Protein AF-A0A9X5UB56-F1 (afdb_monomer)

pLDDT: mean 71.63, std 19.3, range [23.48, 97.44]

Foldseek 3Di:
DDKDDPPACRVVLVVQLVVLDPDPDSLNSLLVSLVVLVVQADADDPDDDDDDDDDDDDDDDDDAPDDPDPDPFGDAQFQWDWDWDADLVQDTDIDIDGLGPGNQAPQDAPVVVSDRHRVCLVPQADDPPPPQHDDPPDHGRFHGMKDFACDPPPPPPGTFKIKWWGATVFGSVLVSQLSNQLVVQQVVVCVVPDPDDDDFAALVSSSVSQNVSLQAWGWGADPVGHIHTQPHSLNNGTFMWMWGAGPPRDIHTDTRSNPPDDDDDD

Solvent-accessible surface area (backbone atoms only — not comparable to full-atom values): 15649 Å² total; per-residue (Å²): 114,51,52,36,62,78,61,28,50,22,56,53,48,54,45,57,23,47,76,46,33,89,78,87,42,56,67,62,9,38,40,52,50,51,53,55,50,59,74,60,40,42,80,62,71,98,77,86,87,88,60,85,88,86,91,87,86,87,84,89,89,69,97,56,84,64,85,90,60,90,54,92,47,48,83,68,76,53,19,49,46,66,52,69,52,69,56,93,90,66,53,78,46,75,48,72,49,64,28,35,76,45,46,59,23,58,73,46,66,44,76,96,70,77,38,67,39,56,31,43,76,82,67,34,36,48,58,80,88,42,99,54,25,72,52,92,93,62,78,50,55,40,50,66,45,44,41,36,33,48,65,95,71,76,85,75,81,55,69,34,36,34,35,36,36,30,50,57,86,39,24,58,59,46,49,51,48,46,55,35,46,34,53,58,38,51,54,54,52,46,67,70,75,43,101,67,82,90,71,59,49,46,55,66,57,49,44,51,29,47,54,55,40,58,58,39,63,52,56,48,64,47,99,86,67,53,33,33,34,47,91,40,43,65,59,70,52,70,52,35,32,39,38,33,52,18,44,91,78,37,77,44,60,43,39,21,61,42,74,78,53,78,50,82,80,132

Nearest PDB structures (foldseek):
  2e0x-assembly2_D  TM=7.504E-01  e=1.139E-06  Escherichia coli K-12
  7d9e-assembly1_B  TM=7.396E-01  e=1.631E-06  Pseudomonas nitroreducens

Secondary structure (DSSP, 8-state):
-EE--TTBSHHHHHHHHHHT-SSS-HHHHHHHHHHHHHHTPEEPPS-S-------------S-----------------EEEEEEE-TT--EEEEEEE--SSTTTT--EEGGGTEEPP-HHHHH--STTSTT---TTPPPPB---EEEEE-TTSSS--EEEEEE---GGGHHHHHHHHHHHHHHHHHHHHHHH-SS---PPPHHHHHHHHHHHHTS--EEE-TT--EEE-SSTT-S----EEEEE-GGG-EEEEE-GGGT------

Sequence (266 aa):
MWATPAPTYGPALLGALREADRGGDLAAAARSAVRRLRGTATPAAPGGATAQPAAGRAPARATATGSAGSVEGTSVIEGTSVVGATDDEGAIVVIVHSNSFPQFGSGLIVDEYDLVLSNRAGRGFGRPGAPDGPAPGRRPPTTLHAWALGAGGDGDGRPTLFGATPGGEQQVAWNAQVITGLLDRIDADDAHESGAGRGLPTAAVLGHALDRVLTTRRWSTTATGTVWADETATAVRPAHVVVGRAGGDA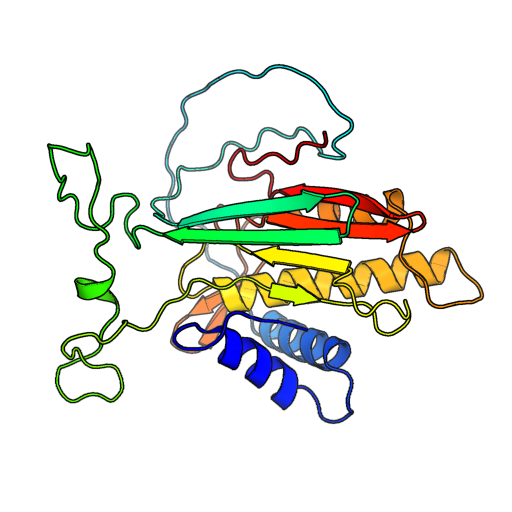LVGAADPGIGATAVGV

Mean predicted aligned error: 11.49 Å

Structure (mmCIF, N/CA/C/O backbone):
data_AF-A0A9X5UB56-F1
#
_entry.id   AF-A0A9X5UB56-F1
#
loop_
_atom_site.group_PDB
_atom_site.id
_atom_site.type_symbol
_atom_site.label_atom_id
_atom_site.label_alt_id
_atom_site.label_comp_id
_atom_site.label_asym_id
_atom_site.label_entity_id
_atom_site.label_seq_id
_atom_site.pdbx_PDB_ins_code
_atom_site.Cartn_x
_atom_site.Cartn_y
_atom_site.Cartn_z
_atom_site.occupancy
_atom_site.B_iso_or_equiv
_atom_site.auth_seq_id
_atom_site.auth_comp_id
_atom_site.auth_asym_id
_atom_site.auth_atom_id
_atom_site.pdbx_PDB_model_num
ATOM 1 N N . MET A 1 1 ? 4.501 -8.524 11.158 1.00 76.69 1 MET A N 1
ATOM 2 C CA . MET A 1 1 ? 4.408 -7.745 9.905 1.00 76.69 1 MET A CA 1
ATOM 3 C C . MET A 1 1 ? 4.762 -8.640 8.734 1.00 76.69 1 MET A C 1
ATOM 5 O O . MET A 1 1 ? 5.763 -9.344 8.810 1.00 76.69 1 MET A O 1
ATOM 9 N N . TRP A 1 2 ? 3.956 -8.598 7.678 1.00 83.88 2 TRP A N 1
ATOM 10 C CA . TRP A 1 2 ? 4.213 -9.210 6.380 1.00 83.88 2 TRP A CA 1
ATOM 11 C C . TRP A 1 2 ? 4.373 -8.113 5.321 1.00 83.88 2 TRP A C 1
ATOM 13 O O . TRP A 1 2 ? 3.712 -7.075 5.381 1.00 83.88 2 TRP A O 1
ATOM 23 N N . ALA A 1 3 ? 5.263 -8.347 4.363 1.00 81.62 3 ALA A N 1
ATOM 24 C CA . ALA A 1 3 ? 5.535 -7.476 3.228 1.00 81.62 3 ALA A CA 1
ATOM 25 C C . ALA A 1 3 ? 5.826 -8.347 2.002 1.00 81.62 3 ALA A C 1
ATOM 27 O O . ALA A 1 3 ? 6.357 -9.451 2.145 1.00 81.62 3 ALA A O 1
ATOM 28 N N . THR A 1 4 ? 5.514 -7.851 0.803 1.00 81.31 4 THR A N 1
ATOM 29 C CA . THR A 1 4 ? 5.763 -8.588 -0.446 1.00 81.31 4 THR A CA 1
ATOM 30 C C . THR A 1 4 ? 7.232 -9.062 -0.545 1.00 81.31 4 THR A C 1
ATOM 32 O O . THR A 1 4 ? 8.141 -8.272 -0.296 1.00 81.31 4 THR A O 1
ATOM 35 N N . PRO A 1 5 ? 7.518 -10.332 -0.889 1.00 73.69 5 PRO A N 1
ATOM 36 C CA . PRO A 1 5 ? 8.893 -10.833 -0.983 1.00 73.69 5 PRO A CA 1
ATOM 37 C C . PRO A 1 5 ? 9.645 -10.279 -2.208 1.00 73.69 5 PRO A C 1
ATOM 39 O O . PRO A 1 5 ? 9.078 -9.589 -3.058 1.00 73.69 5 PRO A O 1
ATOM 42 N N . ALA A 1 6 ? 10.943 -10.581 -2.318 1.00 65.50 6 ALA A N 1
ATOM 43 C CA . ALA A 1 6 ? 11.744 -10.261 -3.504 1.00 65.50 6 ALA A CA 1
ATOM 44 C C . ALA A 1 6 ? 11.089 -10.819 -4.796 1.00 65.50 6 ALA A C 1
ATOM 46 O O . ALA A 1 6 ? 10.455 -11.876 -4.742 1.00 65.50 6 ALA A O 1
ATOM 47 N N . PRO A 1 7 ? 11.226 -10.157 -5.965 1.00 67.81 7 PRO A N 1
ATOM 48 C CA . PRO A 1 7 ? 12.093 -9.016 -6.283 1.00 67.81 7 PRO A CA 1
ATOM 49 C C . PRO A 1 7 ? 11.418 -7.646 -6.060 1.00 67.81 7 PRO A C 1
ATOM 51 O O . PRO A 1 7 ? 11.665 -6.699 -6.807 1.00 67.81 7 PRO A O 1
ATOM 54 N N . THR A 1 8 ? 10.527 -7.541 -5.070 1.00 72.56 8 THR A N 1
ATOM 55 C CA . THR A 1 8 ? 9.969 -6.253 -4.635 1.00 72.56 8 THR A CA 1
ATOM 56 C C . THR A 1 8 ? 10.859 -5.557 -3.600 1.00 72.56 8 THR A C 1
ATOM 58 O O . THR A 1 8 ? 11.812 -6.153 -3.095 1.00 72.56 8 THR A O 1
ATOM 61 N N . TYR A 1 9 ? 10.522 -4.320 -3.228 1.00 69.69 9 TYR A N 1
ATOM 62 C CA . TYR A 1 9 ? 11.177 -3.610 -2.121 1.00 69.69 9 TYR A CA 1
ATOM 63 C C . TYR A 1 9 ? 10.639 -3.984 -0.727 1.00 69.69 9 TYR A C 1
ATOM 65 O O . TYR A 1 9 ? 11.049 -3.380 0.264 1.00 69.69 9 TYR A O 1
ATOM 73 N N . GLY A 1 10 ? 9.765 -4.988 -0.588 1.00 66.75 10 GLY A N 1
ATOM 74 C CA . GLY A 1 10 ? 9.289 -5.412 0.734 1.00 66.75 10 GLY A CA 1
ATOM 75 C C . GLY A 1 10 ? 10.401 -5.855 1.705 1.00 66.75 10 GLY A C 1
ATOM 76 O O . GLY A 1 10 ? 10.345 -5.461 2.871 1.00 66.75 10 GLY A O 1
ATOM 77 N N . PRO A 1 11 ? 11.473 -6.558 1.275 1.00 68.62 11 PRO A N 1
ATOM 78 C CA . PRO A 1 11 ? 12.637 -6.813 2.125 1.00 68.62 11 PRO A CA 1
ATOM 79 C C . PRO A 1 11 ? 13.370 -5.541 2.565 1.00 68.62 11 PRO A C 1
ATOM 81 O O . PRO A 1 11 ? 13.909 -5.517 3.666 1.00 68.62 11 PRO A O 1
ATOM 84 N N . ALA A 1 12 ? 13.368 -4.481 1.747 1.00 63.94 12 ALA A N 1
ATOM 85 C CA . ALA A 1 12 ? 13.960 -3.196 2.114 1.00 63.94 12 ALA A CA 1
ATOM 86 C C . ALA A 1 12 ? 13.126 -2.485 3.188 1.00 63.94 12 ALA A C 1
ATOM 88 O O . ALA A 1 12 ? 13.702 -1.924 4.114 1.00 63.94 12 ALA A O 1
ATOM 89 N N . LEU A 1 13 ? 11.788 -2.578 3.134 1.00 67.25 13 LEU A N 1
ATOM 90 C CA . LEU A 1 13 ? 10.932 -2.111 4.227 1.00 67.25 13 LEU A CA 1
ATOM 91 C C . LEU A 1 13 ? 11.241 -2.878 5.517 1.00 67.25 13 LEU A C 1
ATOM 93 O O . LEU A 1 13 ? 11.538 -2.270 6.538 1.00 67.25 13 LEU A O 1
ATOM 97 N N . LEU A 1 14 ? 11.241 -4.212 5.469 1.00 66.06 14 LEU A N 1
ATOM 98 C CA . LEU A 1 14 ? 11.556 -5.037 6.639 1.00 66.06 14 LEU A CA 1
ATOM 99 C C . LEU A 1 14 ? 12.977 -4.779 7.169 1.00 66.06 14 LEU A C 1
ATOM 101 O O . LEU A 1 14 ? 13.179 -4.777 8.378 1.00 66.06 14 LEU A O 1
ATOM 105 N N . GLY A 1 15 ? 13.948 -4.542 6.285 1.00 60.44 15 GLY A N 1
ATOM 106 C CA . GLY A 1 15 ? 15.327 -4.188 6.625 1.00 60.44 15 GLY A CA 1
ATOM 107 C C . GLY A 1 15 ? 15.437 -2.819 7.292 1.00 60.44 15 GLY A C 1
ATOM 108 O O . GLY A 1 15 ? 15.983 -2.730 8.385 1.00 60.44 15 GLY A O 1
ATOM 109 N N . ALA A 1 1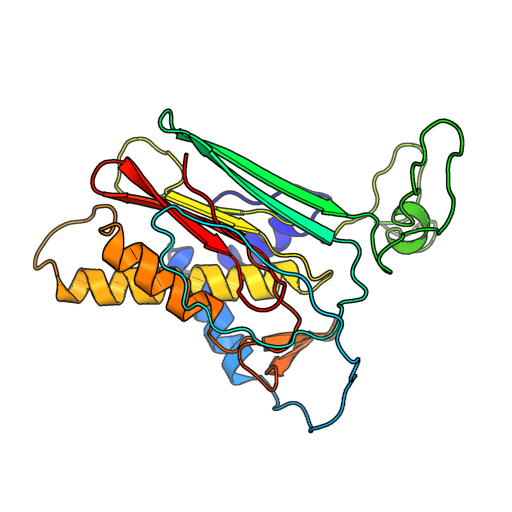6 ? 14.840 -1.777 6.707 1.00 60.91 16 ALA A N 1
ATOM 110 C CA . ALA A 1 16 ? 14.811 -0.430 7.283 1.00 60.91 16 ALA A CA 1
ATOM 111 C C . ALA A 1 16 ? 14.134 -0.407 8.663 1.00 60.91 16 ALA A C 1
ATOM 113 O O . ALA A 1 16 ? 14.577 0.290 9.576 1.00 60.91 16 ALA A O 1
ATOM 114 N N . LEU A 1 17 ? 13.078 -1.207 8.828 1.00 60.78 17 LEU A N 1
ATOM 115 C CA . LEU A 1 17 ? 12.396 -1.380 10.104 1.00 60.78 17 LEU A CA 1
ATOM 116 C C . LEU A 1 17 ? 13.249 -2.146 11.126 1.00 60.78 17 LEU A C 1
ATOM 118 O O . LEU A 1 17 ? 13.234 -1.791 12.298 1.00 60.78 17 LEU A O 1
ATOM 122 N N . ARG A 1 18 ? 14.023 -3.154 10.702 1.00 60.25 18 ARG A N 1
ATOM 123 C CA . ARG A 1 18 ? 14.944 -3.914 11.570 1.00 60.25 18 ARG A CA 1
ATOM 124 C C . ARG A 1 18 ? 16.203 -3.138 11.953 1.00 60.25 18 ARG A C 1
ATOM 126 O O . ARG A 1 18 ? 16.640 -3.230 13.086 1.00 60.25 18 ARG A O 1
ATOM 133 N N . GLU A 1 19 ? 16.800 -2.361 11.055 1.00 52.41 19 GLU A N 1
ATOM 134 C CA . GLU A 1 19 ? 17.982 -1.544 11.379 1.00 52.41 19 GLU A CA 1
ATOM 135 C C . GLU A 1 19 ? 17.650 -0.401 12.345 1.00 52.41 19 GLU A C 1
ATOM 137 O O . GLU A 1 19 ? 18.489 0.026 13.143 1.00 52.41 19 GLU A O 1
ATOM 142 N N . ALA A 1 20 ? 16.410 0.088 12.300 1.00 48.78 20 ALA A N 1
ATOM 143 C CA . ALA A 1 20 ? 15.893 1.016 13.292 1.00 48.78 20 ALA A CA 1
ATOM 144 C C . ALA A 1 20 ? 15.550 0.333 14.634 1.00 48.78 20 ALA A C 1
ATOM 146 O O . ALA A 1 20 ? 15.341 1.037 15.625 1.00 48.78 20 ALA A O 1
ATOM 147 N N . ASP A 1 21 ? 15.517 -1.002 14.673 1.00 48.34 21 ASP A N 1
ATOM 148 C CA . ASP A 1 21 ? 15.204 -1.816 15.841 1.00 48.34 21 ASP A CA 1
ATOM 149 C C . ASP A 1 21 ? 16.480 -2.225 16.589 1.00 48.34 21 ASP A C 1
ATOM 151 O O . ASP A 1 21 ? 17.147 -3.206 16.269 1.00 48.34 21 ASP A O 1
ATOM 155 N N . ARG A 1 22 ? 16.826 -1.461 17.628 1.00 49.12 22 ARG A N 1
ATOM 156 C CA . ARG A 1 22 ? 17.845 -1.867 18.611 1.00 49.12 22 ARG A CA 1
ATOM 157 C C . ARG A 1 22 ? 17.233 -2.508 19.870 1.00 49.12 22 ARG A C 1
ATOM 159 O O . ARG A 1 22 ? 17.954 -2.651 20.853 1.00 49.12 22 ARG A O 1
ATOM 166 N N . GLY A 1 23 ? 15.937 -2.862 19.876 1.00 51.94 23 GLY A N 1
ATOM 167 C CA . GLY A 1 23 ? 15.208 -3.217 21.107 1.00 51.94 23 GLY A CA 1
ATOM 168 C C . GLY A 1 23 ? 14.085 -4.263 21.008 1.00 51.94 23 GLY A C 1
ATOM 169 O O . GLY A 1 23 ? 13.466 -4.544 22.029 1.00 51.94 23 GLY A O 1
ATOM 170 N N . GLY A 1 24 ? 13.823 -4.854 19.841 1.00 56.47 24 GLY A N 1
ATOM 171 C CA . GLY A 1 24 ? 12.782 -5.862 19.610 1.00 56.47 24 GLY A CA 1
ATOM 172 C C . GLY A 1 24 ? 11.380 -5.312 19.305 1.00 56.47 24 GLY A C 1
ATOM 173 O O . GLY A 1 24 ? 10.435 -6.099 19.242 1.00 56.47 24 GLY A O 1
ATOM 174 N N . ASP A 1 25 ? 11.218 -3.998 19.110 1.00 67.50 25 ASP A N 1
ATOM 175 C CA . ASP A 1 25 ? 9.928 -3.366 18.797 1.00 67.50 25 ASP A CA 1
ATOM 176 C C . ASP A 1 25 ? 9.960 -2.722 17.404 1.00 67.50 25 ASP A C 1
ATOM 178 O O . ASP A 1 25 ? 10.363 -1.570 17.205 1.00 67.50 25 ASP A O 1
ATOM 182 N N . LEU A 1 26 ? 9.473 -3.488 16.424 1.00 60.78 26 LEU A N 1
ATOM 183 C CA . LEU A 1 26 ? 9.374 -3.086 15.022 1.00 60.78 26 LEU A CA 1
ATOM 184 C C . LEU A 1 26 ? 8.536 -1.808 14.828 1.00 60.78 26 LEU A C 1
ATOM 186 O O . LEU A 1 26 ? 8.823 -1.023 13.923 1.00 60.78 26 LEU A O 1
ATOM 190 N N . ALA A 1 27 ? 7.514 -1.580 15.660 1.00 62.44 27 ALA A N 1
ATOM 191 C CA . ALA A 1 27 ? 6.669 -0.393 15.578 1.00 62.44 27 ALA A CA 1
ATOM 192 C C . ALA A 1 27 ? 7.410 0.849 16.092 1.00 62.44 27 ALA A C 1
ATOM 194 O O . ALA A 1 27 ? 7.372 1.898 15.444 1.00 62.44 27 ALA A O 1
ATOM 195 N N . ALA A 1 28 ? 8.130 0.740 17.211 1.00 62.94 28 ALA A N 1
ATOM 196 C CA . ALA A 1 28 ? 8.967 1.826 17.728 1.00 62.94 28 ALA A CA 1
ATOM 197 C C . ALA A 1 28 ? 10.108 2.184 16.759 1.00 62.94 28 ALA A C 1
ATOM 199 O O . ALA A 1 28 ? 10.388 3.364 16.511 1.00 62.94 28 ALA A O 1
ATOM 200 N N . ALA A 1 29 ? 10.722 1.170 16.151 1.00 61.72 29 ALA A N 1
ATOM 201 C CA . ALA A 1 29 ? 11.744 1.319 15.126 1.00 61.72 29 ALA A CA 1
ATOM 202 C C . ALA A 1 29 ? 11.221 2.064 13.885 1.00 61.72 29 ALA A C 1
ATOM 204 O O . ALA A 1 29 ? 11.821 3.057 13.454 1.00 61.72 29 ALA A O 1
ATOM 205 N N . ALA A 1 30 ? 10.050 1.655 13.375 1.00 63.03 30 ALA A N 1
ATOM 206 C CA . ALA A 1 30 ? 9.350 2.325 12.280 1.00 63.03 30 ALA A CA 1
ATOM 207 C C . ALA A 1 30 ? 9.150 3.819 12.566 1.00 63.03 30 ALA A C 1
ATOM 209 O O . ALA A 1 30 ? 9.535 4.676 11.765 1.00 63.03 30 ALA A O 1
ATOM 210 N N . ARG A 1 31 ? 8.595 4.134 13.746 1.00 68.25 31 ARG A N 1
ATOM 211 C CA . ARG A 1 31 ? 8.328 5.512 14.188 1.00 68.25 31 ARG A CA 1
ATOM 212 C C . ARG A 1 31 ? 9.612 6.332 14.227 1.00 68.25 31 ARG A C 1
ATOM 214 O O . ARG A 1 31 ? 9.638 7.464 13.748 1.00 68.25 31 ARG A O 1
ATOM 221 N N . SER A 1 32 ? 10.691 5.764 14.763 1.00 62.94 32 SER A N 1
ATOM 222 C CA . SER A 1 32 ? 11.988 6.435 14.873 1.00 62.94 32 SER A CA 1
ATOM 223 C C . SER A 1 32 ? 12.587 6.762 13.499 1.00 62.94 32 SER A C 1
ATOM 225 O O . SER A 1 32 ? 13.036 7.888 13.276 1.00 62.94 32 SER A O 1
ATOM 227 N N . ALA A 1 33 ? 12.544 5.821 12.550 1.00 64.75 33 ALA A N 1
ATOM 228 C CA . ALA A 1 33 ? 13.023 6.041 11.185 1.00 64.75 33 ALA A CA 1
ATOM 229 C C . ALA A 1 33 ? 12.221 7.130 10.452 1.00 64.75 33 ALA A C 1
ATOM 231 O O . ALA A 1 33 ? 12.811 8.059 9.898 1.00 64.75 33 ALA A O 1
ATOM 232 N N . VAL A 1 34 ? 10.886 7.067 10.518 1.00 66.81 34 VAL A N 1
ATOM 233 C CA . VAL A 1 34 ? 10.001 8.065 9.895 1.00 66.81 34 VAL A CA 1
ATOM 234 C C . VAL A 1 34 ? 10.214 9.456 10.496 1.00 66.81 34 VAL A C 1
ATOM 236 O O . VAL A 1 34 ? 10.318 10.432 9.751 1.00 66.81 34 VAL A O 1
ATOM 239 N N . ARG A 1 35 ? 10.336 9.570 11.827 1.00 71.06 35 ARG A N 1
ATOM 240 C CA . ARG A 1 35 ? 10.593 10.854 12.507 1.00 71.06 35 ARG A CA 1
ATOM 241 C C . ARG A 1 35 ? 11.939 11.460 12.102 1.00 71.06 35 ARG A C 1
ATOM 243 O O . ARG A 1 35 ? 11.991 12.660 11.839 1.00 71.06 35 ARG A O 1
ATOM 250 N N . ARG A 1 36 ? 13.003 10.649 12.003 1.00 69.00 36 ARG A N 1
ATOM 251 C CA . ARG A 1 36 ? 14.325 11.113 11.540 1.00 69.00 36 ARG A CA 1
ATOM 252 C C . ARG A 1 36 ? 14.268 11.664 10.117 1.00 69.00 36 ARG A C 1
ATOM 254 O O . ARG A 1 36 ? 14.716 12.783 9.894 1.00 69.00 36 ARG A O 1
ATOM 261 N N . LEU A 1 37 ? 13.682 10.914 9.182 1.00 64.06 37 LEU A N 1
ATOM 262 C CA . LEU A 1 37 ? 13.582 11.331 7.778 1.00 64.06 37 LEU A CA 1
ATOM 263 C C . LEU A 1 37 ? 12.731 12.595 7.621 1.00 64.06 37 LEU A C 1
ATOM 265 O O . LEU A 1 37 ? 13.140 13.534 6.940 1.00 64.06 37 LEU A O 1
ATOM 269 N N . ARG A 1 38 ? 11.605 12.684 8.339 1.00 67.19 38 ARG A N 1
ATOM 270 C CA . ARG A 1 38 ? 10.775 13.894 8.366 1.00 67.19 38 ARG A CA 1
ATOM 271 C C . ARG A 1 38 ? 11.550 15.127 8.841 1.00 67.19 38 ARG A C 1
ATOM 273 O O . ARG A 1 38 ? 11.359 16.200 8.284 1.00 67.19 38 ARG A O 1
ATOM 280 N N . GLY A 1 39 ? 12.422 14.983 9.842 1.00 65.81 39 GLY A N 1
ATOM 281 C CA . GLY A 1 39 ? 13.254 16.080 10.351 1.00 65.81 39 GLY A CA 1
ATOM 282 C C . GLY A 1 39 ? 14.255 16.636 9.331 1.00 65.81 39 GLY A C 1
ATOM 283 O O . GLY A 1 39 ? 14.710 17.764 9.481 1.00 65.81 39 GLY A O 1
ATOM 284 N N . THR A 1 40 ? 14.568 15.869 8.283 1.00 69.56 40 THR A N 1
ATOM 285 C CA . THR A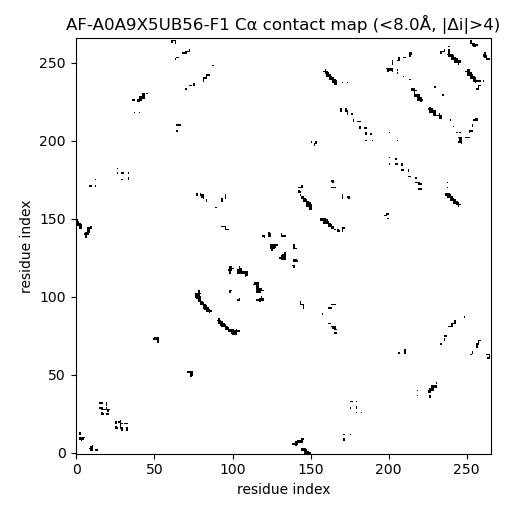 1 40 ? 15.461 16.274 7.182 1.00 69.56 40 THR A CA 1
ATOM 286 C C . THR A 1 40 ? 14.721 16.791 5.947 1.00 69.56 40 THR A C 1
ATOM 288 O O . THR A 1 40 ? 15.358 17.152 4.957 1.00 69.56 40 THR A O 1
ATOM 291 N N . ALA A 1 41 ? 13.384 16.811 5.977 1.00 64.38 41 ALA A N 1
ATOM 292 C CA . ALA A 1 41 ? 12.578 17.193 4.830 1.00 64.38 41 ALA A CA 1
ATOM 293 C C . ALA A 1 41 ? 12.745 18.680 4.500 1.00 64.38 41 ALA A C 1
ATOM 295 O O . ALA A 1 41 ? 12.508 19.547 5.341 1.00 64.38 41 ALA A O 1
ATOM 296 N N . THR A 1 42 ? 13.101 18.971 3.251 1.00 70.00 42 THR A N 1
ATOM 297 C CA . THR A 1 42 ? 13.099 20.344 2.735 1.00 70.00 42 THR A CA 1
ATOM 298 C C . THR A 1 42 ? 11.696 20.675 2.203 1.00 70.00 42 THR A C 1
ATOM 300 O O . THR A 1 42 ? 11.083 19.820 1.556 1.00 70.00 42 THR A O 1
ATOM 303 N N . PRO A 1 43 ? 11.138 21.870 2.461 1.00 60.28 43 PRO A N 1
ATOM 304 C CA . PRO A 1 43 ? 9.893 22.294 1.823 1.00 60.28 43 PRO A CA 1
ATOM 305 C C . PRO A 1 43 ? 10.053 22.318 0.297 1.00 60.28 43 PRO A C 1
ATOM 307 O O . PRO A 1 43 ? 11.051 22.841 -0.200 1.00 60.28 43 PRO A O 1
ATOM 310 N N . ALA A 1 44 ? 9.092 21.764 -0.447 1.00 54.78 44 ALA A N 1
ATOM 311 C CA . ALA A 1 44 ? 9.037 21.972 -1.892 1.00 54.78 44 ALA A CA 1
ATOM 312 C C . ALA A 1 44 ? 8.764 23.461 -2.203 1.00 54.78 44 ALA A C 1
ATOM 314 O O . ALA A 1 44 ? 8.052 24.140 -1.458 1.00 54.78 44 ALA A O 1
ATOM 315 N N . ALA A 1 45 ? 9.407 23.981 -3.254 1.00 38.97 45 ALA A N 1
ATOM 316 C CA . ALA A 1 45 ? 9.159 25.326 -3.763 1.00 38.97 45 ALA A CA 1
ATOM 317 C C . ALA A 1 45 ? 7.918 25.302 -4.672 1.00 38.97 45 ALA A C 1
ATOM 319 O O . ALA A 1 45 ? 7.838 24.397 -5.505 1.00 38.97 45 ALA A O 1
ATOM 320 N N . PRO A 1 46 ? 7.021 26.307 -4.588 1.00 33.81 46 PRO A N 1
ATOM 321 C CA . PRO A 1 46 ? 5.730 26.294 -5.270 1.00 33.81 46 PRO A CA 1
ATOM 322 C C . PRO A 1 46 ? 5.920 26.248 -6.788 1.00 33.81 46 PRO A C 1
ATOM 324 O O . PRO A 1 46 ? 6.192 27.266 -7.424 1.00 33.81 46 PRO A O 1
ATOM 327 N N . GLY A 1 47 ? 5.797 25.060 -7.378 1.00 36.28 47 GLY A N 1
ATOM 328 C CA . GLY A 1 47 ? 5.894 24.884 -8.824 1.00 36.28 47 GLY A CA 1
ATOM 329 C C . GLY A 1 47 ? 6.245 23.467 -9.261 1.00 36.28 47 GLY A C 1
ATOM 330 O O . GLY A 1 47 ? 7.417 23.120 -9.381 1.00 36.28 47 GLY A O 1
ATOM 331 N N . GLY A 1 48 ? 5.232 22.665 -9.602 1.00 28.05 48 GLY A N 1
ATOM 332 C CA . GLY A 1 48 ? 5.455 21.383 -10.272 1.00 28.05 48 GLY A CA 1
ATOM 333 C C . GLY A 1 48 ? 4.190 20.595 -10.618 1.00 28.05 48 GLY A C 1
ATOM 334 O O . GLY A 1 48 ? 3.823 19.691 -9.879 1.00 28.05 48 GLY A O 1
ATOM 335 N N . ALA A 1 49 ? 3.631 20.886 -11.801 1.00 28.81 49 ALA A N 1
ATOM 336 C CA . ALA A 1 49 ? 2.619 20.141 -12.573 1.00 28.81 49 ALA A CA 1
ATOM 337 C C . ALA A 1 49 ? 1.126 20.316 -12.198 1.00 28.81 49 ALA A C 1
ATOM 339 O O . ALA A 1 49 ? 0.580 19.659 -11.316 1.00 28.81 49 ALA A O 1
ATOM 340 N N . THR A 1 50 ? 0.452 21.166 -12.979 1.00 27.36 50 THR A N 1
ATOM 341 C CA . THR A 1 50 ? -1.004 21.354 -13.070 1.00 27.36 50 THR A CA 1
ATOM 342 C C . THR A 1 50 ? -1.599 20.506 -14.209 1.00 27.36 50 THR A C 1
ATOM 344 O O . THR A 1 50 ? -1.012 20.427 -15.286 1.00 27.36 50 THR A O 1
ATOM 347 N N . ALA A 1 51 ? -2.781 19.911 -14.013 1.00 25.78 51 ALA A N 1
ATOM 348 C CA . ALA A 1 51 ? -3.684 19.474 -15.091 1.00 25.78 51 ALA A CA 1
ATOM 349 C C . ALA A 1 51 ? -5.153 19.500 -14.608 1.00 25.78 51 ALA A C 1
ATOM 351 O O . ALA A 1 51 ? -5.441 19.230 -13.446 1.00 25.78 51 ALA A O 1
ATOM 352 N N . GLN A 1 52 ? -6.049 19.896 -15.512 1.00 25.69 52 GLN A N 1
ATOM 353 C CA . GLN A 1 52 ? -7.407 20.432 -15.300 1.00 25.69 52 GLN A CA 1
ATOM 354 C C . GLN A 1 52 ? -8.506 19.333 -15.451 1.00 25.69 52 GLN A C 1
ATOM 356 O O . GLN A 1 52 ? -8.216 18.312 -16.075 1.00 25.69 52 GLN A O 1
ATOM 361 N N . PRO A 1 53 ? -9.743 19.487 -14.912 1.00 26.11 53 PRO A N 1
ATOM 362 C CA . PRO A 1 53 ? -10.643 18.367 -14.587 1.00 26.11 53 PRO A CA 1
ATOM 363 C C . PRO A 1 53 ? -11.737 18.065 -15.634 1.00 26.11 53 PRO A C 1
ATOM 365 O O . PRO A 1 53 ? -12.079 18.907 -16.464 1.00 26.11 53 PRO A O 1
ATOM 368 N N . ALA A 1 54 ? -12.355 16.877 -15.530 1.00 24.50 54 ALA A N 1
ATOM 369 C CA . ALA A 1 54 ? -13.650 16.540 -16.140 1.00 24.50 54 ALA A CA 1
ATOM 370 C C . ALA A 1 54 ? -14.502 15.672 -15.184 1.00 24.50 54 ALA A C 1
ATOM 372 O O . ALA A 1 54 ? -13.995 14.751 -14.548 1.00 24.50 54 ALA A O 1
ATOM 373 N N . ALA A 1 55 ? -15.792 16.005 -15.064 1.00 27.34 55 ALA A N 1
ATOM 374 C CA . ALA A 1 55 ? -16.709 15.567 -14.005 1.00 27.34 55 ALA A CA 1
ATOM 375 C C . ALA A 1 55 ? -17.502 14.278 -14.317 1.00 27.34 55 ALA A C 1
ATOM 377 O O . ALA A 1 55 ? -17.886 14.039 -15.460 1.00 27.34 55 ALA A O 1
ATOM 378 N N . GLY A 1 56 ? -17.856 13.510 -13.276 1.00 23.48 56 GLY A N 1
ATOM 379 C CA . GLY A 1 56 ? -18.782 12.369 -13.346 1.00 23.48 56 GLY A CA 1
ATOM 380 C C . GLY A 1 56 ? -19.385 12.013 -11.975 1.00 23.48 56 GLY A C 1
ATOM 381 O O . GLY A 1 56 ? -18.725 12.156 -10.954 1.00 23.48 56 GLY A O 1
ATOM 382 N N . ARG A 1 57 ? -20.666 11.620 -11.951 1.00 25.69 57 ARG A N 1
ATOM 383 C CA . ARG A 1 57 ? -21.609 11.644 -10.806 1.00 25.69 57 ARG A CA 1
ATOM 384 C C . ARG A 1 57 ? -21.853 10.254 -10.174 1.00 25.69 57 ARG A C 1
ATOM 386 O O . ARG A 1 57 ? -21.831 9.251 -10.875 1.00 25.69 57 ARG A O 1
ATOM 393 N N . ALA A 1 58 ? -22.157 10.236 -8.868 1.00 29.19 58 ALA A N 1
ATOM 394 C CA . ALA A 1 58 ? -22.376 9.070 -7.987 1.00 29.19 58 ALA A CA 1
ATOM 395 C C . ALA A 1 58 ? -23.774 8.400 -8.060 1.00 29.19 58 ALA A C 1
ATOM 397 O O . ALA A 1 58 ? -24.736 9.039 -8.505 1.00 29.19 58 ALA A O 1
ATOM 398 N N . PRO A 1 59 ? -23.916 7.179 -7.485 1.00 27.11 59 PRO A N 1
ATOM 399 C CA . PRO A 1 59 ? -24.951 6.960 -6.455 1.00 27.11 59 PRO A CA 1
ATOM 400 C C . PRO A 1 59 ? -24.564 6.081 -5.220 1.00 27.11 59 PRO A C 1
ATOM 402 O O . PRO A 1 59 ? -23.751 5.172 -5.312 1.00 27.11 59 PRO A O 1
ATOM 405 N N . ALA A 1 60 ? -25.209 6.425 -4.084 1.00 25.78 60 ALA A N 1
ATOM 406 C CA . ALA A 1 60 ? -25.581 5.764 -2.795 1.00 25.78 60 ALA A CA 1
ATOM 407 C C . ALA A 1 60 ? -25.334 4.245 -2.531 1.00 25.78 60 ALA A C 1
ATOM 409 O O . ALA A 1 60 ? -25.410 3.463 -3.464 1.00 25.78 60 ALA A O 1
ATOM 410 N N . ARG A 1 61 ? -25.236 3.691 -1.294 1.00 24.33 61 ARG A N 1
ATOM 411 C CA . ARG A 1 61 ? -25.089 4.147 0.122 1.00 24.33 61 ARG A CA 1
ATOM 412 C C . ARG A 1 61 ? -24.746 2.901 0.990 1.00 24.33 61 ARG A C 1
ATOM 414 O O . ARG A 1 61 ? -25.535 1.967 1.015 1.00 24.33 61 ARG A O 1
ATOM 421 N N . ALA A 1 62 ? -23.638 2.932 1.734 1.00 26.62 62 ALA A N 1
ATOM 422 C CA . ALA A 1 62 ? -23.323 2.117 2.924 1.00 26.62 62 ALA A CA 1
ATOM 423 C C . ALA A 1 62 ? -22.525 3.021 3.888 1.00 26.62 62 ALA A C 1
ATOM 425 O O . ALA A 1 62 ? -22.004 4.048 3.443 1.00 26.62 62 ALA A O 1
ATOM 426 N N . THR A 1 63 ? -22.468 2.732 5.191 1.00 37.47 63 THR A N 1
ATOM 427 C CA . THR A 1 63 ? -21.796 3.595 6.186 1.00 37.47 63 THR A CA 1
ATOM 428 C C . THR A 1 63 ? -20.275 3.541 6.050 1.00 37.47 63 THR A C 1
ATOM 430 O O . THR A 1 63 ? -19.583 2.871 6.805 1.00 37.47 63 THR A O 1
ATOM 433 N N . ALA A 1 64 ? -19.771 4.281 5.066 1.00 35.22 64 ALA A N 1
ATOM 434 C CA . ALA A 1 64 ? -18.389 4.701 4.943 1.00 35.22 64 ALA A CA 1
ATOM 435 C C . ALA A 1 64 ? -18.175 5.941 5.822 1.00 35.22 64 ALA A C 1
ATOM 437 O O . ALA A 1 64 ? -18.823 6.972 5.628 1.00 35.22 64 ALA A O 1
ATOM 438 N N . THR A 1 65 ? -17.257 5.876 6.781 1.00 38.88 65 THR A N 1
ATOM 439 C CA . THR A 1 65 ? -16.665 7.084 7.366 1.00 38.88 65 THR A CA 1
ATOM 440 C C . THR A 1 65 ? -15.672 7.651 6.361 1.00 38.88 65 THR A C 1
ATOM 442 O O . THR A 1 65 ? -14.512 7.259 6.326 1.00 38.88 65 THR A O 1
ATOM 445 N N . GLY A 1 66 ? -16.158 8.545 5.504 1.00 34.53 66 GLY A N 1
ATOM 446 C CA . GLY A 1 66 ? -15.340 9.357 4.616 1.00 34.53 66 GLY A CA 1
ATOM 447 C C . GLY A 1 66 ? -15.876 10.779 4.618 1.00 34.53 66 GLY A C 1
ATOM 448 O O . GLY A 1 66 ? -17.070 11.002 4.406 1.00 34.53 66 GLY A O 1
ATOM 449 N N . SER A 1 67 ? -15.008 11.754 4.872 1.00 33.78 67 SER A N 1
ATOM 450 C CA . SER A 1 67 ? -15.320 13.141 4.557 1.00 33.78 67 SER A CA 1
ATOM 451 C C . SER A 1 67 ? -15.517 13.245 3.039 1.00 33.78 67 SER A C 1
ATOM 453 O O . SER A 1 67 ? -14.588 13.076 2.255 1.00 33.78 67 SER A O 1
ATOM 455 N N . ALA A 1 68 ? -16.758 13.476 2.606 1.00 33.09 68 ALA A N 1
ATOM 456 C CA . ALA A 1 68 ? -17.101 13.768 1.216 1.00 33.09 68 ALA A CA 1
ATOM 457 C C . ALA A 1 68 ? -16.602 15.177 0.844 1.00 33.09 68 ALA A C 1
ATOM 459 O O . ALA A 1 68 ? -17.381 16.108 0.664 1.00 33.09 68 ALA A O 1
ATOM 460 N N . GLY A 1 69 ? -15.284 15.349 0.795 1.00 31.55 69 GLY A N 1
ATOM 461 C CA . GLY A 1 69 ? -14.632 16.511 0.215 1.00 31.55 69 GLY A CA 1
ATOM 462 C C . GLY A 1 69 ? -14.191 16.158 -1.194 1.00 31.55 69 GLY A C 1
ATOM 463 O O . GLY A 1 69 ? -13.230 15.416 -1.370 1.00 31.55 69 GLY A O 1
ATOM 464 N N . SER A 1 70 ? -14.881 16.680 -2.206 1.00 32.06 70 SER A N 1
ATOM 465 C CA . SER A 1 70 ? -14.379 16.657 -3.578 1.00 32.06 70 SER A CA 1
ATOM 466 C C . SER A 1 70 ? -13.136 17.544 -3.652 1.00 32.06 70 SER A C 1
ATOM 468 O O . SER A 1 70 ? -13.247 18.768 -3.732 1.00 32.06 70 SER A O 1
ATOM 470 N N . VAL A 1 71 ? -11.955 16.940 -3.592 1.00 36.62 71 VAL A N 1
ATOM 471 C CA . VAL A 1 71 ? -10.717 17.611 -3.984 1.00 36.62 71 VAL A CA 1
ATOM 472 C C . VAL A 1 71 ? -10.534 17.327 -5.470 1.00 36.62 71 VAL A C 1
ATOM 474 O O . VAL A 1 71 ? -10.436 16.168 -5.863 1.00 36.62 71 VAL A O 1
ATOM 477 N N . GLU A 1 72 ? -10.541 18.370 -6.302 1.00 33.34 72 GLU A N 1
ATOM 478 C CA . GLU A 1 72 ? -10.137 18.272 -7.709 1.00 33.34 72 GLU A CA 1
ATOM 479 C C . GLU A 1 72 ? -8.689 17.762 -7.768 1.00 33.34 72 GLU A C 1
ATOM 481 O O . GLU A 1 72 ? -7.737 18.507 -7.543 1.00 33.34 72 GLU A O 1
ATOM 486 N N . GLY A 1 73 ? -8.527 16.459 -7.998 1.00 37.44 73 GLY A N 1
ATOM 487 C CA . GLY A 1 73 ? -7.232 15.818 -8.184 1.00 37.44 73 GLY A CA 1
ATOM 488 C C . GLY A 1 73 ? -6.794 15.898 -9.644 1.00 37.44 73 GLY A C 1
ATOM 489 O O . GLY A 1 73 ? -7.518 15.476 -10.545 1.00 37.44 73 GLY A O 1
ATOM 490 N N . THR A 1 74 ? -5.593 16.422 -9.881 1.00 37.75 74 THR A N 1
ATOM 491 C CA . THR A 1 74 ? -4.878 16.336 -11.160 1.00 37.75 74 THR A CA 1
ATOM 492 C C . THR A 1 74 ? -4.734 14.865 -11.574 1.00 37.75 74 THR A C 1
ATOM 494 O O . THR A 1 74 ? -4.304 14.047 -10.762 1.00 37.75 74 THR A O 1
ATOM 497 N N . SER A 1 75 ? -5.050 14.506 -12.825 1.00 39.94 75 SER A N 1
ATOM 498 C CA . SER A 1 75 ? -4.881 13.130 -13.318 1.00 39.94 75 SER A CA 1
ATOM 499 C C . SER A 1 75 ? -3.420 12.685 -13.189 1.00 39.94 75 SER A C 1
ATOM 501 O O . SER A 1 75 ? -2.533 13.244 -13.842 1.00 39.94 75 SER A O 1
ATOM 503 N N . VAL A 1 76 ? -3.161 11.678 -12.358 1.00 50.66 76 VAL A N 1
ATOM 504 C CA . VAL A 1 76 ? -1.825 11.100 -12.211 1.00 50.66 76 VAL A CA 1
ATOM 505 C C . VAL A 1 76 ? -1.516 10.276 -13.456 1.00 50.66 76 VAL A C 1
ATOM 507 O O . VAL A 1 76 ? -2.235 9.334 -13.778 1.00 50.66 76 VAL A O 1
ATOM 510 N N . ILE A 1 77 ? -0.412 10.580 -14.140 1.00 53.09 77 ILE A N 1
ATOM 511 C CA . ILE A 1 77 ? 0.156 9.677 -15.148 1.00 53.09 77 ILE A CA 1
ATOM 512 C C . ILE A 1 77 ? 0.869 8.537 -14.398 1.00 53.09 77 ILE A C 1
ATOM 514 O O . ILE A 1 77 ? 2.091 8.458 -14.388 1.00 53.09 77 ILE A O 1
ATOM 518 N N . GLU A 1 78 ? 0.136 7.656 -13.721 1.00 64.88 78 GLU A N 1
ATOM 519 C CA . GLU A 1 78 ? 0.686 6.424 -13.147 1.00 64.88 78 GLU A CA 1
ATOM 520 C C . GLU A 1 78 ? -0.120 5.213 -13.601 1.00 64.88 78 GLU A C 1
ATOM 522 O O . GLU A 1 78 ? -1.333 5.275 -13.754 1.00 64.88 78 GLU A O 1
ATOM 527 N N . GLY A 1 79 ? 0.560 4.096 -13.858 1.00 72.06 79 GLY A N 1
ATOM 528 C CA . GLY A 1 79 ? -0.090 2.865 -14.313 1.00 72.06 79 GLY A CA 1
ATOM 529 C C . GLY A 1 79 ? -0.343 1.867 -13.200 1.00 72.06 79 GLY A C 1
ATOM 530 O O . GLY A 1 79 ? -0.436 0.685 -13.506 1.00 72.06 79 GLY A O 1
ATOM 531 N N . THR A 1 80 ? -0.361 2.298 -11.932 1.00 84.81 80 THR A N 1
ATOM 532 C CA . THR A 1 80 ? -0.507 1.410 -10.769 1.00 84.81 80 THR A CA 1
ATOM 533 C C . THR A 1 80 ? -1.855 1.620 -10.094 1.00 84.81 80 THR A C 1
ATOM 535 O O . THR A 1 80 ? -2.258 2.749 -9.860 1.00 84.81 80 THR A O 1
ATOM 538 N N . SER A 1 81 ? -2.525 0.526 -9.748 1.00 86.38 81 SER A N 1
ATOM 539 C CA . SER A 1 81 ? -3.804 0.504 -9.037 1.00 86.38 81 SER A CA 1
ATOM 540 C C . SER A 1 81 ? -3.716 -0.438 -7.842 1.00 86.38 81 SER A C 1
ATOM 542 O O . SER A 1 81 ? -2.922 -1.387 -7.846 1.00 86.38 81 SER A O 1
ATOM 544 N N . VAL A 1 82 ? -4.515 -0.158 -6.815 1.00 89.81 82 VAL A N 1
ATOM 545 C CA . VAL A 1 82 ? -4.594 -0.970 -5.601 1.00 89.81 82 VAL A CA 1
ATOM 546 C C . VAL A 1 82 ? -6.046 -1.309 -5.304 1.00 89.81 82 VAL A C 1
ATOM 548 O O . VAL A 1 82 ? -6.913 -0.443 -5.386 1.00 89.81 82 VAL A O 1
ATOM 551 N N . VAL A 1 83 ? -6.286 -2.560 -4.921 1.00 91.44 83 VAL A N 1
ATOM 552 C CA . VAL A 1 83 ? -7.557 -3.029 -4.364 1.00 91.44 83 VAL A CA 1
ATOM 553 C C . VAL A 1 83 ? -7.267 -3.801 -3.082 1.00 91.44 83 VAL A C 1
ATOM 555 O O . VAL A 1 83 ? -6.370 -4.644 -3.056 1.00 91.44 83 VAL A O 1
ATOM 558 N N . GLY A 1 84 ? -8.021 -3.502 -2.027 1.00 91.50 84 GLY A N 1
ATOM 559 C CA . GLY A 1 84 ? -8.011 -4.230 -0.761 1.00 91.50 84 GLY A CA 1
ATOM 560 C C . GLY A 1 84 ? -9.399 -4.793 -0.476 1.00 91.50 84 GLY A C 1
ATOM 561 O O . GLY A 1 84 ? -10.386 -4.088 -0.673 1.00 91.50 84 GLY A O 1
ATOM 562 N N . ALA A 1 85 ? -9.475 -6.043 -0.030 1.00 91.38 85 ALA A N 1
ATOM 563 C CA . ALA A 1 85 ? -10.721 -6.704 0.340 1.00 91.38 85 ALA A CA 1
ATOM 564 C C . ALA A 1 85 ? -10.497 -7.676 1.504 1.00 91.38 85 ALA A C 1
ATOM 566 O O . ALA A 1 85 ? -9.395 -8.199 1.688 1.00 91.38 85 ALA A O 1
ATOM 567 N N . THR A 1 86 ? -11.554 -7.908 2.275 1.00 90.56 86 THR A N 1
ATOM 568 C CA . THR A 1 86 ? -11.609 -8.909 3.343 1.00 90.56 86 THR A CA 1
ATOM 569 C C . THR A 1 86 ? -13.039 -9.372 3.537 1.00 90.56 86 THR A C 1
ATOM 571 O O . THR A 1 86 ? -13.968 -8.641 3.193 1.00 90.56 86 THR A O 1
ATOM 574 N N . ASP A 1 87 ? -13.191 -10.570 4.082 1.00 88.00 87 ASP A N 1
ATOM 575 C CA . ASP A 1 87 ? -14.468 -11.129 4.519 1.00 88.00 87 ASP A CA 1
ATOM 576 C C . ASP A 1 87 ? -14.529 -11.246 6.051 1.00 88.00 87 ASP A C 1
ATOM 578 O O . ASP A 1 87 ? -13.593 -10.862 6.763 1.00 88.00 87 ASP A O 1
ATOM 582 N N . ASP A 1 88 ? -15.663 -11.736 6.544 1.00 84.31 88 ASP A N 1
ATOM 583 C CA . ASP A 1 88 ? -15.942 -12.024 7.952 1.00 84.31 88 ASP A CA 1
ATOM 584 C C . ASP A 1 88 ? -15.212 -13.279 8.464 1.00 84.31 88 ASP A C 1
ATOM 586 O O . ASP A 1 88 ? -14.942 -13.403 9.660 1.00 84.31 88 ASP A O 1
ATOM 590 N N . GLU A 1 89 ? -14.810 -14.185 7.570 1.00 83.50 89 GLU A N 1
ATOM 591 C CA . GLU A 1 89 ? -13.976 -15.345 7.897 1.00 83.50 89 GLU A CA 1
ATOM 592 C C . GLU A 1 89 ? -12.509 -14.966 8.172 1.00 83.50 89 GLU A C 1
ATOM 594 O O . GLU A 1 89 ? -11.775 -15.736 8.808 1.00 83.50 89 GLU A O 1
ATOM 599 N N . GLY A 1 90 ? -12.090 -13.759 7.777 1.00 78.88 90 GLY A N 1
ATOM 600 C CA . GLY A 1 90 ? -10.759 -13.194 7.989 1.00 78.88 90 GLY A CA 1
ATOM 601 C C . GLY A 1 90 ? -9.787 -13.421 6.830 1.00 78.88 90 GLY A C 1
ATOM 602 O O . GLY A 1 90 ? -8.571 -13.302 7.023 1.00 78.88 90 GLY A O 1
ATOM 603 N N . ALA A 1 91 ? -10.281 -13.766 5.639 1.00 87.88 91 ALA A N 1
ATOM 604 C CA . ALA A 1 91 ? -9.479 -13.780 4.427 1.00 87.88 91 ALA A CA 1
ATOM 605 C C . ALA A 1 91 ? -9.124 -12.348 4.024 1.00 87.88 91 ALA A C 1
ATOM 607 O O . ALA A 1 91 ? -9.959 -11.454 4.051 1.00 87.88 91 ALA A O 1
ATOM 608 N N . ILE A 1 92 ? -7.876 -12.131 3.613 1.00 89.44 92 ILE A N 1
ATOM 609 C CA . ILE A 1 92 ? -7.364 -10.805 3.263 1.00 89.44 92 ILE A CA 1
ATOM 610 C C . ILE A 1 92 ? -6.767 -10.850 1.865 1.00 89.44 92 ILE A C 1
ATOM 612 O O . ILE A 1 92 ? -5.905 -11.681 1.567 1.00 89.44 92 ILE A O 1
A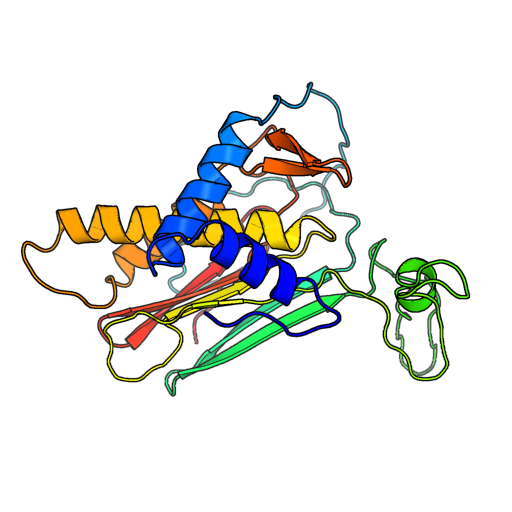TOM 616 N N . VAL A 1 93 ? -7.176 -9.902 1.026 1.00 91.19 93 VAL A N 1
ATOM 617 C CA . VAL A 1 93 ? -6.657 -9.723 -0.328 1.00 91.19 93 VAL A CA 1
ATOM 618 C C . VAL A 1 93 ? -6.171 -8.290 -0.497 1.00 91.19 93 VAL A C 1
ATOM 620 O O . VAL A 1 93 ? -6.928 -7.339 -0.326 1.00 91.19 93 VAL A O 1
ATOM 623 N N . VAL A 1 94 ? -4.904 -8.136 -0.886 1.00 92.75 94 VAL A N 1
ATOM 624 C CA . VAL A 1 94 ? -4.342 -6.861 -1.350 1.00 92.75 94 VAL A CA 1
ATOM 625 C C . VAL A 1 94 ? -3.717 -7.083 -2.715 1.00 92.75 94 VAL A C 1
ATOM 627 O O . VAL A 1 94 ? -2.707 -7.777 -2.844 1.00 92.75 94 VAL A O 1
ATOM 630 N N . ILE A 1 95 ? -4.314 -6.485 -3.740 1.00 92.12 95 ILE A N 1
ATOM 631 C CA . ILE A 1 95 ? -3.819 -6.533 -5.112 1.00 92.12 95 ILE A CA 1
ATOM 632 C C . ILE A 1 95 ? -3.190 -5.187 -5.433 1.00 92.12 95 ILE A C 1
ATOM 634 O O . ILE A 1 95 ? -3.851 -4.156 -5.371 1.00 92.12 95 ILE A O 1
ATOM 638 N N . VAL A 1 96 ? -1.915 -5.214 -5.818 1.00 90.56 96 VAL A N 1
ATOM 639 C CA . VAL A 1 96 ? -1.202 -4.066 -6.386 1.00 90.56 96 VAL A CA 1
ATOM 640 C C . VAL A 1 96 ? -0.875 -4.418 -7.829 1.00 90.56 96 VAL A C 1
ATOM 642 O O . VAL A 1 96 ? 0.006 -5.239 -8.089 1.00 90.56 96 VAL A O 1
ATOM 6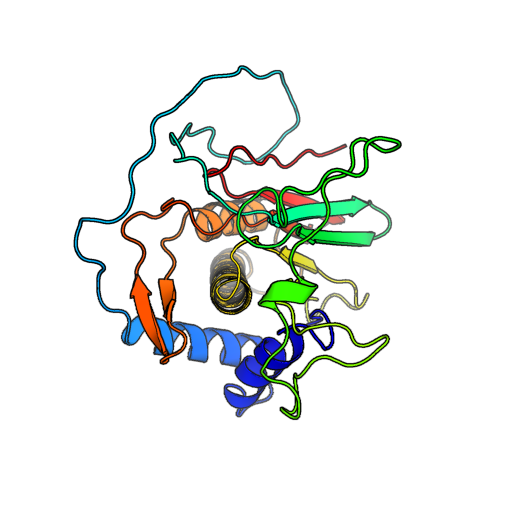45 N N . HIS A 1 97 ? -1.600 -3.828 -8.772 1.00 89.75 97 HIS A N 1
ATOM 646 C CA . HIS A 1 97 ? -1.441 -4.111 -10.195 1.00 89.75 97 HIS A CA 1
ATOM 647 C C . HIS A 1 97 ? -0.812 -2.922 -10.910 1.00 89.75 97 HIS A C 1
ATOM 649 O O . HIS A 1 97 ? -1.181 -1.781 -10.641 1.00 89.75 97 HIS A O 1
ATOM 655 N N . SER A 1 98 ? 0.130 -3.169 -11.827 1.00 86.69 98 SER A N 1
ATOM 656 C CA . SER A 1 98 ? 0.774 -2.088 -12.568 1.00 86.69 98 SER A CA 1
ATOM 657 C C . SER A 1 98 ? 1.184 -2.454 -13.988 1.00 86.69 98 SER A C 1
ATOM 659 O O . SER A 1 98 ? 1.983 -3.370 -14.192 1.00 86.69 98 SER A O 1
ATOM 661 N N . ASN A 1 99 ? 0.778 -1.618 -14.947 1.00 84.88 99 ASN A N 1
ATOM 662 C CA . ASN A 1 99 ? 1.350 -1.596 -16.299 1.00 84.88 99 ASN A CA 1
ATOM 663 C C . ASN A 1 99 ? 2.679 -0.820 -16.368 1.00 84.88 99 ASN A C 1
ATOM 665 O O . ASN A 1 99 ? 3.248 -0.648 -17.447 1.00 84.88 99 ASN A O 1
ATOM 669 N N . SER A 1 100 ? 3.218 -0.444 -15.200 1.00 77.06 100 SER A N 1
ATOM 670 C CA . SER A 1 100 ? 4.367 0.436 -14.991 1.00 77.06 100 SER A CA 1
ATOM 671 C C . SER A 1 100 ? 4.076 1.879 -15.436 1.00 77.06 100 SER A C 1
ATOM 673 O O . SER A 1 100 ? 2.921 2.271 -15.553 1.00 77.06 100 SER A O 1
ATOM 675 N N . PHE A 1 101 ? 5.100 2.724 -15.519 1.00 70.06 101 PHE A N 1
ATOM 676 C CA . PHE A 1 101 ? 4.964 4.141 -15.861 1.00 70.06 101 PHE A CA 1
ATOM 677 C C . PHE A 1 101 ? 5.344 4.356 -17.330 1.00 70.06 101 PHE A C 1
ATOM 679 O O . PHE A 1 101 ? 6.333 3.759 -17.772 1.00 70.06 101 PHE A O 1
ATOM 686 N N . PRO A 1 102 ? 4.654 5.222 -18.095 1.00 73.62 102 PRO A N 1
ATOM 687 C CA . PRO A 1 102 ? 3.401 5.925 -17.772 1.00 73.62 102 PRO A CA 1
ATOM 688 C C . PRO A 1 102 ? 2.170 4.992 -17.804 1.00 73.62 102 PRO A C 1
ATOM 690 O O . PRO A 1 102 ? 2.316 3.804 -18.065 1.00 73.62 102 PRO A O 1
ATOM 693 N N . GLN A 1 103 ? 0.971 5.533 -17.545 1.00 72.00 103 GLN A N 1
ATOM 694 C CA . GLN A 1 103 ? -0.303 4.823 -17.302 1.00 72.00 103 GLN A CA 1
ATOM 695 C C . GLN A 1 103 ? -0.620 3.628 -18.228 1.00 72.00 103 GLN A C 1
ATOM 697 O O . GLN A 1 103 ? -1.130 2.612 -17.760 1.00 72.00 103 GLN A O 1
ATOM 702 N N . PHE A 1 104 ? -0.262 3.707 -19.513 1.00 82.56 104 PHE A N 1
ATOM 703 C CA . PHE A 1 104 ? -0.510 2.658 -20.515 1.00 82.56 104 PHE A CA 1
ATOM 704 C C . PHE A 1 104 ? 0.726 1.811 -20.856 1.00 82.56 104 PHE A C 1
ATOM 706 O O . PHE A 1 104 ? 0.804 1.200 -21.918 1.00 82.56 104 PHE A O 1
ATOM 713 N N . GLY A 1 105 ? 1.716 1.767 -19.965 1.00 85.62 105 GLY A N 1
ATOM 714 C CA . GLY A 1 105 ? 2.878 0.898 -20.106 1.00 85.62 105 GLY A CA 1
ATOM 715 C C . GLY A 1 105 ? 3.623 1.117 -21.421 1.00 85.62 105 GLY A C 1
ATOM 716 O O . GLY A 1 105 ? 4.247 2.160 -21.625 1.00 85.62 105 GLY A O 1
ATOM 717 N N . SER A 1 106 ? 3.630 0.099 -22.282 1.00 88.75 106 SER A N 1
ATOM 718 C CA . SER A 1 106 ? 4.341 0.142 -23.568 1.00 88.75 106 SER A CA 1
ATOM 719 C C . SER A 1 106 ? 3.577 0.875 -24.671 1.00 88.75 106 SER A C 1
ATOM 721 O O . SER A 1 106 ? 4.191 1.258 -25.662 1.00 88.75 106 SER A O 1
ATOM 723 N N . GLY A 1 107 ? 2.260 1.050 -24.517 1.00 89.19 107 GLY A N 1
ATOM 724 C CA . GLY A 1 107 ? 1.373 1.500 -25.593 1.00 89.19 107 GLY A CA 1
ATOM 725 C C . GLY A 1 107 ? 1.104 0.441 -26.671 1.00 89.19 107 GLY A C 1
ATOM 726 O O . GLY A 1 107 ? 0.378 0.727 -27.615 1.00 89.19 107 GLY A O 1
ATOM 727 N N . LEU A 1 108 ? 1.663 -0.768 -26.542 1.00 91.19 108 LEU A N 1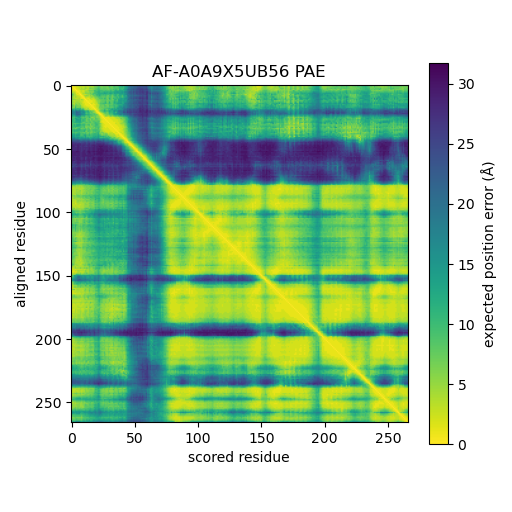
ATOM 728 C CA . LEU A 1 108 ? 1.379 -1.888 -27.438 1.00 91.19 108 LEU A CA 1
ATOM 729 C C . LEU A 1 108 ? 0.099 -2.590 -26.987 1.00 91.19 108 LEU A C 1
ATOM 731 O O . LEU A 1 108 ? -0.022 -2.950 -25.813 1.00 91.19 108 LEU A O 1
ATOM 735 N N . ILE A 1 109 ? -0.824 -2.796 -27.922 1.00 94.19 109 ILE A N 1
ATOM 736 C CA . ILE A 1 109 ? -2.098 -3.480 -27.700 1.00 94.19 109 ILE A CA 1
ATOM 737 C C . ILE A 1 109 ? -2.029 -4.839 -28.390 1.00 94.19 109 ILE A C 1
ATOM 739 O O . ILE A 1 109 ? -1.563 -4.945 -29.523 1.00 94.19 109 ILE A O 1
ATOM 743 N N . VAL A 1 110 ? -2.452 -5.886 -27.686 1.00 95.50 110 VAL A N 1
ATOM 744 C CA . VAL A 1 110 ? -2.731 -7.182 -28.302 1.00 95.50 110 VAL A CA 1
ATOM 745 C C . VAL A 1 110 ? -4.193 -7.172 -28.725 1.00 95.50 110 VAL A C 1
ATOM 747 O O . VAL A 1 110 ? -5.068 -7.358 -27.881 1.00 95.50 110 VAL A O 1
ATOM 750 N N . ASP A 1 111 ? -4.432 -6.926 -30.014 1.00 95.12 111 ASP A N 1
ATOM 751 C CA . ASP A 1 111 ? -5.762 -6.635 -30.571 1.00 95.12 111 ASP A CA 1
ATOM 752 C C . ASP A 1 111 ? -6.817 -7.700 -30.239 1.00 95.12 111 ASP A C 1
ATOM 754 O O . ASP A 1 111 ? -7.956 -7.367 -29.949 1.00 95.12 111 ASP A O 1
ATOM 758 N N . GLU A 1 112 ? -6.447 -8.984 -30.219 1.00 97.44 112 GLU A N 1
ATOM 759 C CA . GLU A 1 112 ? -7.380 -10.077 -29.895 1.00 97.44 112 GLU A CA 1
ATOM 760 C C . GLU A 1 112 ? -7.978 -9.964 -28.480 1.00 97.44 112 GLU A C 1
ATOM 762 O O . GLU A 1 112 ? -9.089 -10.434 -28.237 1.00 97.44 112 GLU A O 1
ATOM 767 N N . TYR A 1 113 ? -7.248 -9.352 -27.545 1.00 94.62 113 TYR A N 1
ATOM 768 C CA . TYR A 1 113 ? -7.619 -9.296 -26.129 1.00 94.62 113 TYR A CA 1
ATOM 769 C C . TYR A 1 113 ? -7.920 -7.880 -25.638 1.00 94.62 113 TYR A C 1
ATOM 771 O O . TYR A 1 113 ? -8.148 -7.706 -24.440 1.00 94.62 113 TYR A O 1
ATOM 779 N N . ASP A 1 114 ? -7.825 -6.875 -26.515 1.00 92.50 114 ASP A N 1
ATOM 780 C CA . ASP A 1 114 ? -7.835 -5.454 -26.146 1.00 92.50 114 ASP A CA 1
ATOM 781 C C . ASP A 1 114 ? -6.889 -5.148 -24.964 1.00 92.50 114 ASP A C 1
ATOM 783 O O . ASP A 1 114 ? -7.162 -4.326 -24.084 1.00 92.50 114 ASP A O 1
ATOM 787 N N . LEU A 1 115 ? -5.752 -5.855 -24.920 1.00 92.19 115 LEU A N 1
ATOM 788 C CA . LEU A 1 115 ? -4.859 -5.867 -23.765 1.00 92.19 115 LEU A CA 1
ATOM 789 C C . LEU A 1 115 ? -3.616 -5.020 -24.016 1.00 92.19 115 LEU A C 1
ATOM 791 O O . LEU A 1 115 ? -2.804 -5.316 -24.893 1.00 92.19 115 LEU A O 1
ATOM 795 N N . VAL A 1 116 ? -3.417 -4.014 -23.167 1.00 90.81 116 VAL A N 1
ATOM 796 C CA . VAL A 1 116 ? -2.204 -3.191 -23.170 1.00 90.81 116 VAL A CA 1
ATOM 797 C C . VAL A 1 116 ? -1.053 -3.928 -22.486 1.00 90.81 116 VAL A C 1
ATOM 799 O O . VAL A 1 116 ? -1.152 -4.326 -21.323 1.00 90.81 116 VAL A O 1
ATOM 802 N N . LEU A 1 117 ? 0.080 -4.052 -23.175 1.00 90.12 117 LEU A N 1
ATOM 803 C CA . LEU A 1 117 ? 1.277 -4.686 -22.632 1.00 90.12 117 LEU A CA 1
ATOM 804 C C . LEU A 1 117 ? 2.045 -3.750 -21.688 1.00 90.12 117 LEU A C 1
ATOM 806 O O . LEU A 1 117 ? 2.346 -2.592 -22.004 1.00 90.12 117 LEU A O 1
ATOM 810 N N . SER A 1 118 ? 2.444 -4.287 -20.535 1.00 89.25 118 SER A N 1
ATOM 811 C CA . SER A 1 118 ? 3.325 -3.609 -19.576 1.00 89.25 118 SER A CA 1
ATOM 812 C C . SER A 1 118 ? 4.706 -3.314 -20.179 1.00 89.25 118 SER A C 1
ATOM 814 O O . SER A 1 118 ? 5.285 -4.155 -20.863 1.00 89.25 118 SER A O 1
ATOM 816 N N . ASN A 1 119 ? 5.294 -2.152 -19.863 1.00 88.94 119 ASN A N 1
ATOM 817 C CA . ASN A 1 119 ? 6.681 -1.824 -20.244 1.00 88.94 119 ASN A CA 1
ATOM 818 C C . ASN A 1 119 ? 7.718 -2.201 -19.167 1.00 88.94 119 ASN A C 1
ATOM 820 O O . ASN A 1 119 ? 8.890 -1.825 -19.268 1.00 88.94 119 ASN A O 1
ATOM 824 N N . ARG A 1 120 ? 7.315 -2.949 -18.130 1.00 87.69 120 ARG A N 1
ATOM 825 C CA . ARG A 1 120 ? 8.165 -3.251 -16.969 1.00 87.69 120 ARG A CA 1
ATOM 826 C C . ARG A 1 120 ? 9.479 -3.938 -17.347 1.00 87.69 120 ARG A C 1
ATOM 828 O O . ARG A 1 120 ? 10.500 -3.621 -16.749 1.00 87.69 120 ARG A O 1
ATOM 835 N N . ALA A 1 121 ? 9.482 -4.834 -18.332 1.00 84.50 121 ALA A N 1
ATOM 836 C CA . ALA A 1 121 ? 10.714 -5.483 -18.787 1.00 84.50 121 ALA A CA 1
ATOM 837 C C . ALA A 1 121 ? 11.711 -4.485 -19.409 1.00 84.50 121 ALA A C 1
ATOM 839 O O . ALA A 1 121 ? 12.912 -4.633 -19.221 1.00 84.50 121 ALA A O 1
ATOM 840 N N . GLY A 1 122 ? 11.221 -3.444 -20.092 1.00 83.88 122 GLY A N 1
ATOM 841 C CA . GLY A 1 122 ? 12.063 -2.423 -20.722 1.00 83.88 122 GLY A CA 1
ATOM 842 C C . GLY A 1 122 ? 12.625 -1.376 -19.754 1.00 83.88 122 GLY A C 1
ATOM 843 O O . GLY A 1 122 ? 13.638 -0.760 -20.063 1.00 83.88 122 GLY A O 1
ATOM 844 N N . ARG A 1 123 ? 11.996 -1.172 -18.586 1.00 82.94 123 ARG A N 1
ATOM 845 C CA . ARG A 1 123 ? 12.458 -0.207 -17.562 1.00 82.94 123 ARG A CA 1
ATOM 846 C C . ARG A 1 123 ? 13.074 -0.825 -16.316 1.00 82.94 123 ARG A C 1
ATOM 848 O O . ARG A 1 123 ? 13.802 -0.146 -15.608 1.00 82.94 123 ARG A O 1
ATOM 855 N N . GLY A 1 124 ? 12.673 -2.041 -15.972 1.00 82.19 124 GLY A N 1
ATOM 856 C CA . GLY A 1 124 ? 12.920 -2.588 -14.644 1.00 82.19 124 GLY A CA 1
ATOM 857 C C . GLY A 1 124 ? 14.263 -3.292 -14.497 1.00 82.19 124 GLY A C 1
ATOM 858 O O . GLY A 1 124 ? 14.681 -3.511 -13.369 1.00 82.19 124 GLY A O 1
ATOM 859 N N . PHE A 1 125 ? 14.922 -3.665 -15.595 1.00 88.00 125 PHE A N 1
ATOM 860 C CA . PHE A 1 125 ? 16.250 -4.270 -15.540 1.00 88.00 125 PHE A CA 1
ATOM 861 C C . PHE A 1 125 ? 17.355 -3.218 -15.603 1.00 88.00 125 PHE A C 1
ATOM 863 O O . PHE A 1 125 ? 17.256 -2.236 -16.340 1.00 88.00 125 PHE A O 1
ATOM 870 N N . GLY A 1 126 ? 18.443 -3.486 -14.884 1.00 84.12 126 GLY A N 1
ATOM 871 C CA . GLY A 1 126 ? 19.701 -2.773 -15.047 1.00 84.12 126 GLY A CA 1
ATOM 872 C C . GLY A 1 126 ? 20.418 -3.145 -16.350 1.00 84.12 126 GLY A C 1
ATOM 873 O O . GLY A 1 126 ? 19.920 -3.894 -17.195 1.00 84.12 126 GLY A O 1
ATOM 874 N N . ARG A 1 127 ? 21.643 -2.636 -16.515 1.00 87.81 127 ARG A N 1
ATOM 875 C CA . ARG A 1 127 ? 22.486 -2.957 -17.680 1.00 87.81 127 ARG A CA 1
ATOM 876 C C . ARG A 1 127 ? 22.768 -4.470 -17.780 1.00 87.81 127 ARG A C 1
ATOM 878 O O . ARG A 1 127 ? 22.907 -5.129 -16.746 1.00 87.81 127 ARG A O 1
ATOM 885 N N . PRO A 1 128 ? 22.937 -5.030 -18.991 1.00 90.38 128 PRO A N 1
ATOM 886 C CA . PRO A 1 128 ? 23.408 -6.404 -19.158 1.00 90.38 128 PRO A CA 1
ATOM 887 C C . PRO A 1 128 ? 24.671 -6.686 -18.331 1.00 90.38 128 PRO A C 1
ATOM 889 O O . PRO A 1 128 ? 25.597 -5.877 -18.301 1.00 90.38 128 PRO A O 1
ATOM 892 N N . GLY A 1 129 ? 24.684 -7.818 -17.624 1.00 86.56 129 GLY A N 1
ATOM 893 C CA . GLY A 1 129 ? 25.775 -8.212 -16.724 1.00 86.56 129 GLY A CA 1
ATOM 894 C C . GLY A 1 129 ? 25.747 -7.582 -15.323 1.00 86.56 129 GLY A C 1
ATOM 895 O O . GLY A 1 129 ? 26.521 -8.006 -14.469 1.00 86.56 129 GLY A O 1
ATOM 896 N N . ALA A 1 130 ? 24.866 -6.612 -15.043 1.00 86.94 130 ALA A N 1
ATOM 897 C CA . ALA A 1 130 ? 24.639 -6.140 -13.675 1.00 86.94 130 ALA A CA 1
ATOM 898 C C . ALA A 1 130 ? 23.877 -7.184 -12.835 1.00 86.94 130 ALA A C 1
ATOM 900 O O . ALA A 1 130 ? 23.174 -8.030 -13.402 1.00 86.94 130 ALA A O 1
ATOM 901 N N . PRO A 1 131 ? 23.952 -7.113 -11.490 1.00 84.56 131 PRO A N 1
ATOM 902 C CA . PRO A 1 131 ? 23.212 -8.012 -10.611 1.00 84.56 131 PRO A CA 1
ATOM 903 C C . PRO A 1 131 ? 21.719 -8.082 -10.923 1.00 84.56 131 PRO A C 1
ATOM 905 O O . PRO A 1 131 ? 21.150 -9.158 -10.806 1.00 84.56 131 PRO A O 1
ATOM 908 N N . ASP A 1 132 ? 21.100 -6.992 -11.372 1.00 82.50 132 ASP A N 1
ATOM 909 C CA . ASP A 1 132 ? 19.698 -6.848 -11.777 1.00 82.50 132 ASP A CA 1
ATOM 910 C C . ASP A 1 132 ? 19.513 -6.737 -13.304 1.00 82.50 132 ASP A C 1
ATOM 912 O O . ASP A 1 132 ? 18.481 -6.262 -13.773 1.00 82.50 132 ASP A O 1
ATOM 916 N N . GLY A 1 133 ? 20.502 -7.164 -14.093 1.00 87.38 133 GLY A N 1
ATOM 917 C CA . GLY A 1 133 ? 20.427 -7.177 -15.552 1.00 87.38 133 GLY A CA 1
ATOM 918 C C . GLY A 1 133 ? 19.448 -8.228 -16.104 1.00 87.38 133 GLY A C 1
ATOM 919 O O . GLY A 1 133 ? 19.093 -9.189 -15.401 1.00 87.38 133 GLY A O 1
ATOM 920 N N . PRO A 1 134 ? 19.021 -8.075 -17.372 1.00 92.00 134 PRO A N 1
ATOM 921 C CA . PRO A 1 134 ? 18.060 -8.970 -18.007 1.00 92.00 134 PRO A CA 1
ATOM 922 C C . PRO A 1 134 ? 18.643 -10.374 -18.226 1.00 92.00 134 PRO A C 1
ATOM 924 O O . PRO A 1 134 ? 19.805 -10.528 -18.598 1.00 92.00 134 PRO A O 1
ATOM 927 N N . ALA A 1 135 ? 17.808 -11.399 -18.038 1.00 89.75 135 ALA A N 1
ATOM 928 C CA . ALA A 1 135 ? 18.092 -12.791 -18.391 1.00 89.75 135 ALA A CA 1
ATOM 929 C C . ALA A 1 135 ? 16.780 -13.531 -18.734 1.00 89.75 135 ALA A C 1
ATOM 931 O O . ALA A 1 135 ? 15.729 -13.157 -18.200 1.00 89.75 135 ALA A O 1
ATOM 932 N N . PRO A 1 136 ? 16.803 -14.574 -19.589 1.00 90.81 136 PRO A N 1
ATOM 933 C CA . PRO A 1 136 ? 15.614 -15.365 -19.904 1.00 90.81 136 PRO A CA 1
ATOM 934 C C . PRO A 1 136 ? 14.905 -15.883 -18.646 1.00 90.81 136 PRO A C 1
ATOM 936 O O . PRO A 1 136 ? 15.542 -16.392 -17.726 1.00 90.81 136 PRO A O 1
ATOM 939 N N . GLY A 1 137 ? 13.581 -15.710 -18.585 1.00 88.81 137 GLY A N 1
ATOM 940 C CA . GLY A 1 137 ? 12.753 -16.125 -17.444 1.00 88.81 137 GLY A CA 1
ATOM 941 C C . GLY A 1 137 ? 12.918 -15.283 -16.171 1.00 88.81 137 GLY A C 1
ATOM 942 O O . GLY A 1 137 ? 12.191 -15.496 -15.199 1.00 88.81 137 GLY A O 1
ATOM 943 N N . ARG A 1 138 ? 13.837 -14.309 -16.151 1.00 87.19 138 ARG A N 1
ATOM 944 C CA . ARG A 1 138 ? 14.047 -13.443 -14.992 1.00 87.19 138 ARG A CA 1
ATOM 945 C C . ARG A 1 138 ? 12.932 -12.406 -14.881 1.00 87.19 138 ARG A C 1
ATOM 947 O O . ARG A 1 138 ? 12.441 -11.889 -15.879 1.00 87.19 138 ARG A O 1
ATOM 954 N N . ARG A 1 139 ? 12.564 -12.061 -13.645 1.00 87.19 139 ARG A N 1
ATOM 955 C CA . ARG A 1 139 ? 11.649 -10.952 -13.344 1.00 87.19 139 ARG A CA 1
ATOM 956 C C . ARG A 1 139 ? 12.458 -9.707 -12.967 1.00 87.19 139 ARG A C 1
ATOM 958 O O . ARG A 1 139 ? 13.367 -9.836 -12.142 1.00 87.19 139 ARG A O 1
ATOM 965 N N . PRO A 1 140 ? 12.158 -8.530 -13.538 1.00 85.06 140 PRO A N 1
ATOM 966 C CA . PRO A 1 140 ? 12.821 -7.299 -13.136 1.00 85.06 140 PRO A CA 1
ATOM 967 C C . PRO A 1 140 ? 12.413 -6.898 -11.710 1.00 85.06 140 PRO A C 1
ATOM 969 O O . PRO A 1 140 ? 11.284 -7.192 -11.295 1.00 85.06 140 PRO A O 1
ATOM 972 N N . PRO A 1 141 ? 13.292 -6.201 -10.972 1.00 82.56 141 PRO A N 1
ATOM 973 C CA . PRO A 1 141 ? 12.920 -5.496 -9.755 1.00 82.56 141 PRO A CA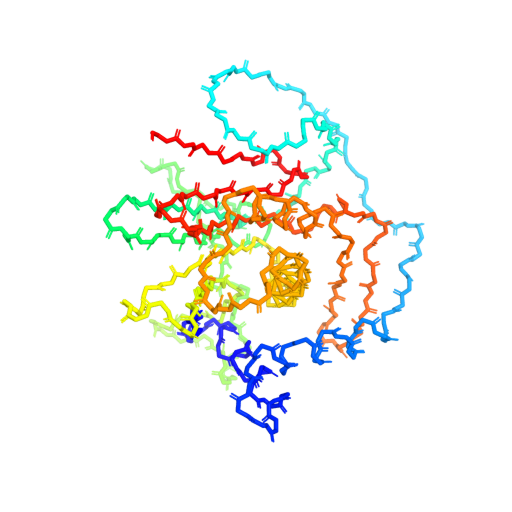 1
ATOM 974 C C . PRO A 1 141 ? 11.649 -4.659 -9.922 1.00 82.56 141 PRO A C 1
ATOM 976 O O . PRO A 1 141 ? 11.393 -4.043 -10.966 1.00 82.56 141 PRO A O 1
ATOM 979 N N . THR A 1 142 ? 10.825 -4.637 -8.877 1.00 82.69 142 THR A N 1
ATOM 980 C CA . THR A 1 142 ? 9.570 -3.891 -8.903 1.00 82.69 142 THR A CA 1
ATOM 981 C C . THR A 1 142 ? 9.293 -3.151 -7.611 1.00 82.69 142 THR A C 1
ATOM 983 O O . THR A 1 142 ? 9.607 -3.605 -6.519 1.00 82.69 142 THR A O 1
ATOM 986 N N . THR A 1 143 ? 8.659 -1.996 -7.759 1.00 75.06 143 THR A N 1
ATOM 987 C CA . THR A 1 143 ? 8.243 -1.125 -6.663 1.00 75.06 143 THR A CA 1
ATOM 988 C C . THR A 1 143 ? 6.971 -1.593 -5.974 1.00 75.06 143 THR A C 1
ATOM 990 O O . THR A 1 143 ? 6.688 -1.128 -4.879 1.00 75.06 143 THR A O 1
ATOM 993 N N . LEU A 1 144 ? 6.214 -2.492 -6.616 1.00 87.50 144 LEU A N 1
ATOM 994 C CA . LEU A 1 144 ? 4.902 -2.925 -6.142 1.00 87.50 144 LEU A CA 1
ATOM 995 C C . LEU A 1 144 ? 5.016 -3.569 -4.771 1.00 87.50 144 LEU A C 1
ATOM 997 O O . LEU A 1 144 ? 5.739 -4.553 -4.598 1.00 87.50 144 LEU A O 1
ATOM 1001 N N . HIS A 1 145 ? 4.300 -2.994 -3.816 1.00 87.06 145 HIS A N 1
ATOM 1002 C CA . HIS A 1 145 ? 4.480 -3.346 -2.428 1.00 87.06 145 HIS A CA 1
ATOM 1003 C C . HIS A 1 145 ? 3.164 -3.266 -1.645 1.00 87.06 145 HIS A C 1
ATOM 1005 O O . HIS A 1 145 ? 2.610 -2.189 -1.423 1.00 87.06 145 HIS A O 1
ATOM 1011 N N . ALA A 1 146 ? 2.706 -4.436 -1.199 1.00 91.81 146 ALA A N 1
ATOM 1012 C CA . ALA A 1 146 ? 1.629 -4.604 -0.231 1.00 91.81 146 ALA A CA 1
ATOM 1013 C C . ALA A 1 146 ? 2.188 -4.989 1.142 1.00 91.81 146 ALA A C 1
ATOM 1015 O O . ALA A 1 146 ? 3.253 -5.615 1.247 1.00 91.81 146 ALA A O 1
ATOM 1016 N N . TRP A 1 147 ? 1.443 -4.644 2.189 1.00 91.88 147 TRP A N 1
ATOM 1017 C CA . TRP A 1 147 ? 1.803 -4.930 3.571 1.00 91.88 147 TRP A CA 1
ATOM 1018 C C . TRP A 1 147 ? 0.597 -5.384 4.392 1.00 91.88 147 TRP A C 1
ATOM 1020 O O . TRP A 1 147 ? -0.549 -5.051 4.095 1.00 91.88 147 TRP A O 1
ATOM 1030 N N . ALA A 1 148 ? 0.891 -6.132 5.453 1.00 90.69 148 ALA A N 1
ATOM 1031 C CA . ALA A 1 148 ? -0.068 -6.503 6.483 1.00 90.69 148 ALA A CA 1
ATOM 1032 C C . ALA A 1 148 ? 0.605 -6.501 7.867 1.00 90.69 148 ALA A C 1
ATOM 1034 O O . ALA A 1 148 ? 1.760 -6.914 8.034 1.00 90.69 148 ALA A O 1
ATOM 1035 N N . LEU A 1 149 ? -0.110 -6.030 8.878 1.00 85.50 149 LEU A N 1
ATOM 1036 C CA . LEU A 1 149 ? 0.292 -5.978 10.279 1.00 85.50 149 LEU A CA 1
ATOM 1037 C C . LEU A 1 149 ? -0.683 -6.831 11.079 1.00 85.50 149 LEU A C 1
ATOM 1039 O O . LEU A 1 149 ? -1.874 -6.782 10.818 1.00 85.50 149 LEU A O 1
ATOM 1043 N N . GLY A 1 150 ? -0.182 -7.591 12.047 1.00 77.62 150 GLY A N 1
ATOM 1044 C CA . GLY A 1 150 ? -1.014 -8.225 13.071 1.00 77.62 150 GLY A CA 1
ATOM 1045 C C . GLY A 1 150 ? -0.786 -7.523 14.403 1.00 77.62 150 GLY A C 1
ATOM 1046 O O . GLY A 1 150 ? 0.324 -7.031 14.642 1.00 77.62 150 GLY A O 1
ATOM 1047 N N . ALA A 1 151 ? -1.802 -7.481 15.260 1.00 65.50 151 ALA A N 1
ATOM 1048 C CA . ALA A 1 151 ? -1.640 -7.011 16.626 1.00 65.50 151 ALA A CA 1
ATOM 1049 C C . ALA A 1 151 ? -0.943 -8.094 17.459 1.00 65.50 151 ALA A C 1
ATOM 1051 O O . ALA A 1 151 ? -1.354 -9.255 17.497 1.00 65.50 151 ALA A O 1
ATOM 1052 N N . GLY A 1 152 ? 0.140 -7.724 18.142 1.00 54.22 152 GLY A N 1
ATOM 1053 C CA . GLY A 1 152 ? 0.757 -8.583 19.148 1.00 54.22 152 GLY A CA 1
ATOM 1054 C C . GLY A 1 152 ? -0.116 -8.631 20.402 1.00 54.22 152 GLY A C 1
ATOM 1055 O O . GLY A 1 152 ? 0.144 -7.896 21.352 1.00 54.22 152 GLY A O 1
ATOM 1056 N N . GLY A 1 153 ? -1.151 -9.470 20.417 1.00 53.47 153 GLY A N 1
ATOM 1057 C CA . GLY A 1 153 ? -2.043 -9.588 21.577 1.00 53.47 153 GLY A CA 1
ATOM 1058 C C . GLY A 1 153 ? -3.336 -10.368 21.347 1.00 53.47 153 GLY A C 1
ATOM 1059 O O . GLY A 1 153 ? -3.799 -11.004 22.285 1.00 53.47 153 GLY A O 1
ATOM 1060 N N . ASP A 1 154 ? -3.861 -10.404 20.119 1.00 55.66 154 ASP A N 1
ATOM 1061 C CA . ASP A 1 154 ? -5.211 -10.937 19.839 1.00 55.66 154 ASP A CA 1
ATOM 1062 C C . ASP A 1 154 ? -5.295 -12.473 19.756 1.00 55.66 154 ASP A C 1
ATOM 1064 O O . ASP A 1 154 ? -6.359 -13.031 19.508 1.00 55.66 154 ASP A O 1
ATOM 1068 N N . GLY A 1 155 ? -4.179 -13.181 19.957 1.00 53.78 155 GLY A N 1
ATOM 1069 C CA . GLY A 1 155 ? -4.121 -14.646 20.069 1.00 53.78 155 GLY A CA 1
ATOM 1070 C C . GLY A 1 155 ? -4.389 -15.445 18.783 1.00 53.78 155 GLY A C 1
ATOM 1071 O O . GLY A 1 155 ? -3.862 -16.547 18.657 1.00 53.78 155 GLY A O 1
ATOM 1072 N N . ASP A 1 156 ? -5.136 -14.906 17.816 1.00 69.12 156 ASP A N 1
ATOM 1073 C CA . ASP A 1 156 ? -5.521 -15.598 16.574 1.00 69.12 156 ASP A CA 1
ATOM 1074 C C . ASP A 1 156 ? -4.465 -15.520 15.454 1.00 69.12 156 ASP A C 1
ATOM 1076 O O . ASP A 1 156 ? -4.549 -16.244 14.461 1.00 69.12 156 ASP A O 1
ATOM 1080 N N . GLY A 1 157 ? -3.455 -14.656 15.614 1.00 71.69 157 GLY A N 1
ATOM 1081 C CA . GLY A 1 157 ? -2.376 -14.458 14.644 1.00 71.69 157 GLY A CA 1
ATOM 1082 C C . GLY A 1 157 ? -2.815 -13.815 13.323 1.00 71.69 157 GLY A C 1
ATOM 1083 O O . GLY A 1 157 ? -2.008 -13.756 12.389 1.00 71.69 157 GLY A O 1
ATOM 1084 N N . ARG A 1 158 ? -4.060 -13.332 13.224 1.00 77.94 158 ARG A N 1
ATOM 1085 C CA . ARG A 1 158 ? -4.612 -12.738 12.004 1.00 77.94 158 ARG A CA 1
ATOM 1086 C C . ARG A 1 158 ? -4.107 -11.303 11.825 1.00 77.94 158 ARG A C 1
ATOM 1088 O O . ARG A 1 158 ? -3.916 -10.580 12.807 1.00 77.94 158 ARG A O 1
ATOM 1095 N N . PRO A 1 159 ? -3.865 -10.850 10.582 1.00 83.94 159 PRO A N 1
ATOM 1096 C CA . PRO A 1 159 ? -3.565 -9.449 10.347 1.00 83.94 159 PRO A CA 1
ATOM 1097 C C . PRO A 1 159 ? -4.750 -8.556 10.731 1.00 83.94 159 PRO A C 1
ATOM 1099 O O . PRO A 1 159 ? -5.900 -8.855 10.431 1.00 83.94 159 PRO A O 1
ATOM 1102 N N . THR A 1 160 ? -4.447 -7.444 11.384 1.00 85.69 160 THR A N 1
ATOM 1103 C CA . THR A 1 160 ? -5.402 -6.463 11.904 1.00 85.69 160 THR A CA 1
ATOM 1104 C C . THR A 1 160 ? -5.415 -5.187 11.077 1.00 85.69 160 THR A C 1
ATOM 1106 O O . THR A 1 160 ? -6.383 -4.440 11.126 1.00 85.69 160 THR A O 1
ATOM 1109 N N . LEU A 1 161 ? -4.364 -4.943 10.290 1.00 89.88 161 LEU A N 1
ATOM 1110 C CA . LEU A 1 161 ? -4.280 -3.850 9.326 1.00 89.88 161 LEU A CA 1
ATOM 1111 C C . LEU A 1 161 ? -3.571 -4.340 8.072 1.00 89.88 161 LEU A C 1
ATOM 1113 O O . LEU A 1 161 ? -2.563 -5.040 8.158 1.00 89.88 161 LEU A O 1
ATOM 1117 N N . PHE A 1 162 ? -4.038 -3.926 6.907 1.00 93.19 162 PHE A N 1
ATOM 1118 C CA . PHE A 1 162 ? -3.378 -4.230 5.646 1.00 93.19 162 PHE A CA 1
ATOM 1119 C C . PHE A 1 162 ? -3.674 -3.161 4.609 1.00 93.19 162 PHE A C 1
ATOM 1121 O O . PHE A 1 162 ? -4.685 -2.462 4.670 1.00 93.19 162 PHE A O 1
ATOM 1128 N N . GLY A 1 163 ? -2.774 -3.026 3.645 1.00 93.62 163 GLY A N 1
ATOM 1129 C CA . GLY A 1 163 ? -2.932 -2.020 2.615 1.00 93.62 163 GLY A CA 1
ATOM 1130 C C . GLY A 1 163 ? -1.771 -1.952 1.645 1.00 93.62 163 GLY A C 1
ATOM 1131 O O . GLY A 1 163 ? -0.811 -2.727 1.697 1.00 93.62 163 GLY A O 1
ATOM 1132 N N . ALA A 1 164 ? -1.896 -1.002 0.731 1.00 92.69 164 ALA A N 1
ATOM 1133 C CA . ALA A 1 164 ? -0.867 -0.625 -0.221 1.00 92.69 164 ALA A CA 1
ATOM 1134 C C . ALA A 1 164 ? -1.182 0.758 -0.798 1.00 92.69 164 ALA A C 1
ATOM 1136 O O . ALA A 1 164 ? -2.261 1.310 -0.583 1.00 92.69 164 ALA A O 1
ATOM 1137 N N . THR A 1 165 ? -0.250 1.288 -1.581 1.00 89.44 165 THR A N 1
ATOM 1138 C CA . THR A 1 165 ? -0.444 2.498 -2.379 1.00 89.44 165 THR A CA 1
ATOM 1139 C C . THR A 1 165 ? 0.225 2.324 -3.744 1.00 89.44 165 THR A C 1
ATOM 1141 O O . THR A 1 165 ? 1.279 1.690 -3.828 1.00 89.44 165 THR A O 1
ATOM 1144 N N . PRO A 1 166 ? -0.331 2.901 -4.820 1.00 87.00 166 PRO A N 1
ATOM 1145 C CA . PRO A 1 166 ? 0.425 3.317 -6.003 1.00 87.00 166 PRO A CA 1
ATOM 1146 C C . PRO A 1 166 ? 1.568 4.290 -5.643 1.00 87.00 166 PRO A C 1
ATOM 1148 O O . PRO A 1 166 ? 1.660 4.717 -4.489 1.00 87.00 166 PRO A O 1
ATOM 1151 N N . GLY A 1 167 ? 2.464 4.622 -6.588 1.00 80.81 167 GLY A N 1
ATOM 1152 C CA . GLY A 1 167 ? 3.558 5.562 -6.265 1.00 80.81 167 GLY A CA 1
ATOM 1153 C C . GLY A 1 167 ? 4.989 5.253 -6.685 1.00 80.81 167 GLY A C 1
ATOM 1154 O O . GLY A 1 167 ? 5.907 5.932 -6.225 1.00 80.81 167 GLY A O 1
ATOM 1155 N N . GLY A 1 168 ? 5.233 4.217 -7.492 1.00 81.06 168 GLY A N 1
ATOM 1156 C CA . GLY A 1 168 ? 6.600 3.855 -7.893 1.00 81.06 168 GLY A CA 1
ATOM 1157 C C . GLY A 1 168 ? 7.549 3.691 -6.695 1.00 81.06 168 GLY A C 1
ATOM 1158 O O . GLY A 1 168 ? 7.222 3.013 -5.726 1.00 81.06 168 GLY A O 1
ATOM 1159 N N . GLU A 1 169 ? 8.722 4.319 -6.749 1.00 77.75 169 GLU A N 1
ATOM 1160 C CA . GLU A 1 169 ? 9.762 4.213 -5.709 1.00 77.75 169 GLU A CA 1
ATOM 1161 C C . GLU A 1 169 ? 9.303 4.693 -4.322 1.00 77.75 169 GLU A C 1
ATOM 1163 O O . GLU A 1 169 ? 9.856 4.273 -3.308 1.00 77.75 169 GLU A O 1
ATOM 1168 N N . GLN A 1 170 ? 8.257 5.521 -4.257 1.00 82.19 170 GLN A N 1
ATOM 1169 C CA . GLN A 1 170 ? 7.776 6.098 -3.003 1.00 82.19 170 GLN A CA 1
ATOM 1170 C C . GLN A 1 170 ? 6.910 5.150 -2.172 1.00 82.19 170 GLN A C 1
ATOM 1172 O O . GLN A 1 170 ? 6.684 5.419 -0.992 1.00 82.19 170 GLN A O 1
ATOM 1177 N N . GLN A 1 171 ? 6.441 4.031 -2.742 1.00 85.44 171 GLN A N 1
ATOM 1178 C CA . GLN A 1 171 ? 5.498 3.126 -2.068 1.00 85.44 171 GLN A CA 1
ATOM 1179 C C . GLN A 1 171 ? 5.994 2.683 -0.686 1.00 85.44 171 GLN A C 1
ATOM 1181 O O . GLN A 1 171 ? 5.223 2.655 0.268 1.00 85.44 171 GLN A O 1
ATOM 1186 N N . VAL A 1 172 ? 7.291 2.389 -0.546 1.00 81.88 172 VAL A N 1
ATOM 1187 C CA . VAL A 1 172 ? 7.897 1.993 0.737 1.00 81.88 172 VAL A CA 1
ATOM 1188 C C . VAL A 1 172 ? 7.856 3.132 1.757 1.00 81.88 172 VAL A C 1
ATOM 1190 O O . VAL A 1 172 ? 7.423 2.928 2.891 1.00 81.88 172 VAL A O 1
ATOM 1193 N N . ALA A 1 173 ? 8.287 4.331 1.360 1.00 79.88 173 ALA A N 1
ATOM 1194 C CA . ALA A 1 173 ? 8.355 5.492 2.243 1.00 79.88 173 ALA A CA 1
ATOM 1195 C C . ALA A 1 173 ? 6.961 5.942 2.698 1.00 79.88 173 ALA A C 1
ATOM 1197 O O . ALA A 1 173 ? 6.762 6.276 3.868 1.00 79.88 173 ALA A O 1
ATOM 1198 N N . TRP A 1 174 ? 5.984 5.925 1.793 1.00 86.69 174 TRP A N 1
ATOM 1199 C CA . TRP A 1 174 ? 4.608 6.296 2.096 1.00 86.69 174 TRP A CA 1
ATOM 1200 C C . TRP A 1 174 ? 3.882 5.251 2.941 1.00 86.69 174 TRP A C 1
ATOM 1202 O O . TRP A 1 174 ? 3.261 5.624 3.937 1.00 86.69 174 TRP A O 1
ATOM 1212 N N . ASN A 1 175 ? 4.033 3.956 2.634 1.00 88.19 175 ASN A N 1
ATOM 1213 C CA . ASN A 1 175 ? 3.484 2.893 3.477 1.00 88.19 175 ASN A CA 1
ATOM 1214 C C . ASN A 1 175 ? 4.054 2.977 4.902 1.00 88.19 175 ASN A C 1
ATOM 1216 O O . ASN A 1 175 ? 3.300 2.886 5.866 1.00 88.19 175 ASN A O 1
ATOM 1220 N N . ALA A 1 176 ? 5.359 3.233 5.065 1.00 84.00 176 ALA A N 1
ATOM 1221 C CA . ALA A 1 176 ? 5.961 3.419 6.387 1.00 84.00 176 ALA A CA 1
ATOM 1222 C C . ALA A 1 176 ? 5.359 4.615 7.150 1.00 84.00 176 ALA A C 1
ATOM 1224 O O . ALA A 1 176 ? 5.087 4.511 8.348 1.00 84.00 176 ALA A O 1
ATOM 1225 N N . GLN A 1 177 ? 5.106 5.740 6.474 1.00 87.19 177 GLN A N 1
ATOM 1226 C CA . GLN A 1 177 ? 4.439 6.906 7.069 1.00 87.19 177 GLN A CA 1
ATOM 1227 C C . GLN A 1 177 ? 2.995 6.601 7.498 1.00 87.19 177 GLN A C 1
ATOM 1229 O O . GLN A 1 177 ? 2.594 6.999 8.590 1.00 87.19 177 GLN A O 1
ATOM 1234 N N . VAL A 1 178 ? 2.225 5.875 6.680 1.00 87.94 178 VAL A N 1
ATOM 1235 C CA . VAL A 1 178 ? 0.843 5.486 7.013 1.00 87.94 178 VAL A CA 1
ATOM 1236 C C . VAL A 1 178 ? 0.813 4.507 8.181 1.00 87.94 178 VAL A C 1
ATOM 1238 O O . VAL A 1 178 ? 0.100 4.741 9.151 1.00 87.94 178 VAL A O 1
ATOM 1241 N N . ILE A 1 179 ? 1.641 3.462 8.138 1.00 88.06 179 ILE A N 1
ATOM 1242 C CA . ILE A 1 179 ? 1.738 2.462 9.208 1.00 88.06 179 ILE A CA 1
ATOM 1243 C C . ILE A 1 179 ? 2.087 3.132 10.540 1.00 88.06 179 ILE A C 1
ATOM 1245 O O . ILE A 1 179 ? 1.397 2.938 11.536 1.00 88.06 179 ILE A O 1
ATOM 1249 N N . THR A 1 180 ? 3.135 3.957 10.567 1.00 84.06 180 THR A N 1
ATOM 1250 C CA . THR A 1 180 ? 3.565 4.634 11.801 1.00 84.06 180 THR A CA 1
ATOM 1251 C C . THR A 1 180 ? 2.528 5.624 12.312 1.00 84.06 180 THR A C 1
ATOM 1253 O O . THR A 1 180 ? 2.266 5.659 13.511 1.00 84.06 180 THR A O 1
ATOM 1256 N N . GLY A 1 181 ? 1.905 6.390 11.415 1.00 85.94 181 GLY A N 1
ATOM 1257 C CA . GLY A 1 181 ? 0.862 7.342 11.773 1.00 85.94 181 GLY A CA 1
ATOM 1258 C C . GLY A 1 181 ? -0.413 6.689 12.309 1.00 85.94 181 GLY A C 1
ATOM 1259 O O . GLY A 1 181 ? -1.071 7.304 13.150 1.00 85.94 181 GLY A O 1
ATOM 1260 N N . LEU A 1 182 ? -0.758 5.485 11.837 1.00 86.50 182 LEU A N 1
ATOM 1261 C CA . LEU A 1 182 ? -1.884 4.701 12.351 1.00 86.50 182 LEU A CA 1
ATOM 1262 C C . LEU A 1 182 ? -1.587 4.196 13.755 1.00 86.50 182 LEU A C 1
ATOM 1264 O O . LEU A 1 182 ? -2.378 4.433 14.658 1.00 86.50 182 LEU A O 1
ATOM 1268 N N . LEU A 1 183 ? -0.421 3.577 13.946 1.00 83.69 183 LEU A N 1
ATOM 1269 C CA . LEU A 1 183 ? -0.010 3.063 15.251 1.00 83.69 183 LEU A CA 1
ATOM 1270 C C . LEU A 1 183 ? 0.093 4.183 16.298 1.00 83.69 183 LEU A C 1
ATOM 1272 O O . LEU A 1 183 ? -0.389 4.016 17.407 1.00 83.69 183 LEU A O 1
ATOM 1276 N N . ASP A 1 184 ? 0.644 5.350 15.939 1.00 83.38 184 ASP A N 1
ATOM 1277 C CA . ASP A 1 184 ? 0.717 6.509 16.845 1.00 83.38 184 ASP A CA 1
ATOM 1278 C C . ASP A 1 184 ? -0.674 7.024 17.271 1.00 83.38 184 ASP A C 1
ATOM 1280 O O . ASP A 1 184 ? -0.812 7.542 18.375 1.00 83.38 184 ASP A O 1
ATOM 1284 N N . ARG A 1 185 ? -1.693 6.921 16.408 1.00 84.44 185 ARG A N 1
ATOM 1285 C CA . ARG A 1 185 ? -3.056 7.391 16.716 1.00 84.44 185 ARG A CA 1
ATOM 1286 C C . ARG A 1 185 ? -3.863 6.368 17.494 1.00 84.44 185 ARG A C 1
ATOM 1288 O O . ARG A 1 185 ? -4.493 6.751 18.466 1.00 84.44 185 ARG A O 1
ATOM 1295 N N . ILE A 1 186 ? -3.792 5.099 17.096 1.00 79.44 186 ILE A N 1
ATOM 1296 C CA . ILE A 1 186 ? -4.438 4.001 17.822 1.00 79.44 186 ILE A CA 1
ATOM 1297 C C . ILE A 1 186 ? -3.928 3.985 19.266 1.00 79.44 186 ILE A C 1
ATOM 1299 O O . ILE A 1 186 ? -4.734 4.039 20.183 1.00 79.44 186 ILE A O 1
ATOM 1303 N N . ASP A 1 187 ? -2.609 4.068 19.478 1.00 77.31 187 ASP A N 1
ATOM 1304 C CA . ASP A 1 187 ? -2.046 4.128 20.833 1.00 77.31 187 ASP A CA 1
ATOM 1305 C C . ASP A 1 187 ? -2.515 5.360 21.630 1.00 77.31 187 ASP A C 1
ATOM 1307 O O . ASP A 1 187 ? -2.690 5.284 22.846 1.00 77.31 187 ASP A O 1
ATOM 1311 N N . ALA A 1 188 ? -2.663 6.517 20.973 1.00 74.06 188 ALA A N 1
ATOM 1312 C CA . ALA A 1 188 ? -3.080 7.755 21.632 1.00 74.06 188 ALA A CA 1
ATOM 1313 C C . ALA A 1 188 ? -4.558 7.720 22.051 1.00 74.06 188 ALA A C 1
ATOM 1315 O O . ALA A 1 188 ? -4.889 8.199 23.137 1.00 74.06 188 ALA A O 1
ATOM 1316 N N . ASP A 1 189 ? -5.415 7.145 21.208 1.00 67.62 189 ASP A N 1
ATOM 1317 C CA . ASP A 1 189 ? -6.848 7.005 21.462 1.00 67.62 189 ASP A CA 1
ATOM 1318 C C . ASP A 1 189 ? -7.115 5.874 22.481 1.00 67.62 189 ASP A C 1
ATOM 1320 O O . ASP A 1 189 ? -7.888 6.065 23.421 1.00 67.62 189 ASP A O 1
ATOM 1324 N N . ASP A 1 190 ? -6.380 4.755 22.416 1.00 62.16 190 ASP A N 1
ATOM 1325 C CA . ASP A 1 190 ? -6.450 3.663 23.404 1.00 62.16 190 ASP A CA 1
ATOM 1326 C C . ASP A 1 190 ? -6.022 4.127 24.809 1.00 62.16 190 ASP A C 1
ATOM 1328 O O . ASP A 1 190 ? -6.644 3.764 25.812 1.00 62.16 190 ASP A O 1
ATOM 1332 N N . ALA A 1 191 ? -4.988 4.975 24.899 1.00 57.12 191 ALA A N 1
ATOM 1333 C CA . ALA A 1 191 ? -4.551 5.573 26.163 1.00 57.12 191 ALA A CA 1
ATOM 1334 C C . ALA A 1 191 ? -5.592 6.537 26.761 1.00 57.12 191 ALA A C 1
ATOM 1336 O O . ALA A 1 191 ? -5.565 6.803 27.966 1.00 57.12 191 ALA A O 1
ATOM 1337 N N . HIS A 1 192 ? -6.491 7.073 25.930 1.00 52.50 192 HIS A N 1
ATOM 1338 C CA . HIS A 1 192 ? -7.581 7.945 26.356 1.00 52.50 192 HIS A CA 1
ATOM 1339 C C . HIS A 1 192 ? -8.798 7.151 26.851 1.00 52.50 192 HIS A C 1
ATOM 1341 O O . HIS A 1 192 ? -9.434 7.561 27.822 1.00 52.50 192 HIS A O 1
ATOM 1347 N N . GLU A 1 193 ? -9.107 6.015 26.218 1.00 52.97 193 GLU A N 1
ATOM 1348 C CA . GLU A 1 193 ? -10.307 5.221 26.513 1.00 52.97 193 GLU A CA 1
ATOM 1349 C C . GLU A 1 193 ? -10.110 4.174 27.624 1.00 52.97 193 GLU A C 1
ATOM 1351 O O . GLU A 1 193 ? -11.049 3.887 28.370 1.00 52.97 193 GLU A O 1
ATOM 1356 N N . SER A 1 194 ? -8.906 3.615 27.786 1.00 45.34 194 SER A N 1
ATOM 1357 C CA . SER A 1 194 ? -8.727 2.366 28.537 1.00 45.34 194 SER A CA 1
ATOM 1358 C C . SER A 1 194 ? -7.639 2.457 29.603 1.00 45.34 194 SER A C 1
ATOM 1360 O O . SER A 1 194 ? -6.462 2.207 29.357 1.00 45.34 194 SER A O 1
ATOM 1362 N N . GLY A 1 195 ? -8.037 2.670 30.857 1.00 43.16 195 GLY A N 1
ATOM 1363 C CA . GLY A 1 195 ? -7.174 2.427 32.020 1.00 43.16 195 GLY A CA 1
ATOM 1364 C C . GLY A 1 195 ? -6.678 0.974 32.180 1.00 43.16 195 GLY A C 1
ATOM 1365 O O . GLY A 1 195 ? -5.993 0.696 33.160 1.00 43.16 195 GLY A O 1
ATOM 1366 N N . ALA A 1 196 ? -6.996 0.039 31.271 1.00 37.25 196 ALA A N 1
ATOM 1367 C CA . ALA A 1 196 ? -6.400 -1.298 31.199 1.00 37.25 196 ALA A CA 1
ATOM 1368 C C . ALA A 1 196 ? -6.703 -2.014 29.861 1.00 37.25 196 ALA A C 1
ATOM 1370 O O . ALA A 1 196 ? -7.866 -2.143 29.497 1.00 37.25 196 ALA A O 1
ATOM 1371 N N . GLY A 1 197 ? -5.677 -2.608 29.231 1.00 49.22 197 GLY A N 1
ATOM 1372 C CA . GLY A 1 197 ? -5.811 -3.850 28.442 1.00 49.22 197 GLY A CA 1
ATOM 1373 C C . GLY A 1 197 ? -5.660 -3.758 26.916 1.00 49.22 197 GLY A C 1
ATOM 1374 O O . GLY A 1 197 ? -6.430 -3.089 26.246 1.00 49.22 197 GLY A O 1
ATOM 1375 N N . ARG A 1 198 ? -4.692 -4.520 26.375 1.00 60.69 198 ARG A N 1
ATOM 1376 C CA . ARG A 1 198 ? -4.450 -4.767 24.939 1.00 60.69 198 ARG A CA 1
ATOM 1377 C C . ARG A 1 198 ? -5.661 -5.445 24.279 1.00 60.69 198 ARG A C 1
ATOM 1379 O O . ARG A 1 198 ? -5.938 -6.600 24.594 1.00 60.69 198 ARG A O 1
ATOM 1386 N N . GLY A 1 199 ? -6.303 -4.768 23.337 1.00 67.62 199 GLY A N 1
ATOM 1387 C CA . GLY A 1 199 ? -7.298 -5.323 22.418 1.00 67.62 199 GLY A CA 1
ATOM 1388 C C . GLY A 1 199 ? -7.346 -4.491 21.137 1.00 67.62 199 GLY A C 1
ATOM 1389 O O . GLY A 1 199 ? -6.635 -3.495 21.023 1.00 67.62 199 GLY A O 1
ATOM 1390 N N . LEU A 1 200 ? -8.158 -4.901 20.164 1.00 77.81 200 LEU A N 1
ATOM 1391 C CA . LEU A 1 200 ? -8.369 -4.101 18.957 1.00 77.81 200 LEU A CA 1
ATOM 1392 C C . LEU A 1 200 ? -9.123 -2.803 19.269 1.00 77.81 200 LEU A C 1
ATOM 1394 O O . LEU A 1 200 ? -10.067 -2.844 20.063 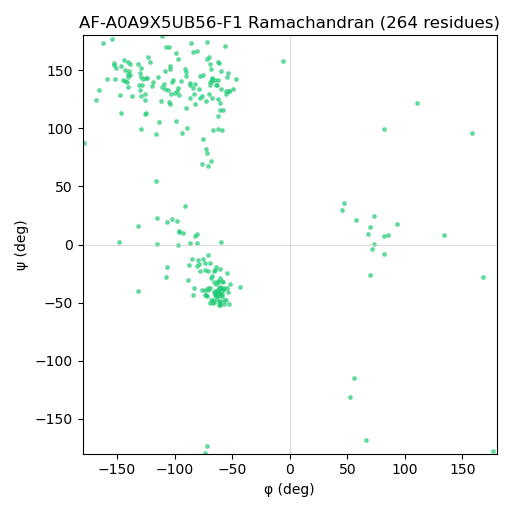1.00 77.81 200 LEU A O 1
ATOM 1398 N N . PRO A 1 201 ? -8.791 -1.689 18.588 1.00 81.75 201 PRO A N 1
ATOM 1399 C CA . PRO A 1 201 ? -9.536 -0.444 18.727 1.00 81.75 201 PRO A CA 1
ATOM 1400 C C . PRO A 1 201 ? -10.990 -0.636 18.295 1.00 81.75 201 PRO A C 1
ATOM 1402 O O . PRO A 1 201 ? -11.307 -1.500 17.470 1.00 81.75 201 PRO A O 1
ATOM 1405 N N . THR A 1 202 ? -11.892 0.205 18.799 1.00 85.06 202 THR A N 1
ATOM 1406 C CA . THR A 1 202 ? -13.264 0.249 18.278 1.00 85.06 202 THR A CA 1
ATOM 1407 C C . THR A 1 202 ? -13.269 0.673 16.804 1.00 85.06 202 THR A C 1
ATOM 1409 O O . THR A 1 202 ? -12.352 1.347 16.325 1.00 85.06 202 THR A O 1
ATOM 1412 N N . ALA A 1 203 ? -14.325 0.324 16.061 1.00 85.50 203 ALA A N 1
ATOM 1413 C CA . ALA A 1 203 ? -14.445 0.722 14.655 1.00 85.50 203 ALA A CA 1
ATOM 1414 C C . ALA A 1 203 ? -14.428 2.253 14.475 1.00 85.50 203 ALA A C 1
ATOM 1416 O O . ALA A 1 203 ? -13.918 2.752 13.474 1.00 85.50 203 ALA A O 1
ATOM 1417 N N . ALA A 1 204 ? -14.934 3.000 15.464 1.00 84.38 204 ALA A N 1
ATOM 1418 C CA . ALA A 1 204 ? -14.913 4.459 15.471 1.00 84.38 204 ALA A CA 1
ATOM 1419 C C . ALA A 1 204 ? -13.489 5.016 15.619 1.00 84.38 204 ALA A C 1
ATOM 1421 O O . ALA A 1 204 ? -13.092 5.873 14.828 1.00 84.38 204 ALA A O 1
ATOM 1422 N N . VAL A 1 205 ? -12.711 4.496 16.576 1.00 84.25 205 VAL A N 1
ATOM 1423 C CA . VAL A 1 205 ? -11.301 4.875 16.778 1.00 84.25 205 VAL A CA 1
ATOM 1424 C C . VAL A 1 205 ? -10.479 4.543 15.535 1.00 84.25 205 VAL A C 1
ATOM 1426 O O . VAL A 1 205 ? -9.796 5.407 14.983 1.00 84.25 205 VAL A O 1
ATOM 1429 N N . LEU A 1 206 ? -10.612 3.319 15.015 1.00 86.19 206 LEU A N 1
ATOM 1430 C CA . LEU A 1 206 ? -9.900 2.898 13.810 1.00 86.19 206 LEU A CA 1
ATOM 1431 C C . LEU A 1 206 ? -10.279 3.751 12.589 1.00 86.19 206 LEU A C 1
ATOM 1433 O O . LEU A 1 206 ? -9.401 4.188 11.843 1.00 86.19 206 LEU A O 1
ATOM 1437 N N . GLY A 1 207 ? -11.570 4.035 12.403 1.00 87.81 207 GLY A N 1
ATOM 1438 C CA . GLY A 1 207 ? -12.061 4.905 11.336 1.00 87.81 207 GLY A CA 1
ATOM 1439 C C . GLY A 1 207 ? -11.511 6.329 11.434 1.00 87.81 207 GLY A C 1
ATOM 1440 O O . GLY A 1 207 ? -11.059 6.882 10.430 1.00 87.81 207 GLY A O 1
ATOM 1441 N N . HIS A 1 208 ? -11.473 6.908 12.638 1.00 85.38 208 HIS A N 1
ATOM 1442 C CA . HIS A 1 208 ? -10.899 8.235 12.862 1.00 85.38 208 HIS A CA 1
ATOM 1443 C C . HIS A 1 208 ? -9.389 8.263 12.593 1.00 85.38 208 HIS A C 1
ATOM 1445 O O . HIS A 1 208 ? -8.887 9.172 11.924 1.00 85.38 208 HIS A O 1
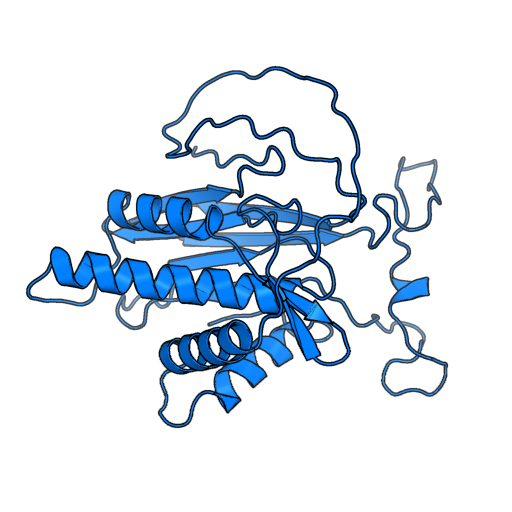ATOM 1451 N N . ALA A 1 209 ? -8.657 7.250 13.063 1.00 86.44 209 ALA A N 1
ATOM 1452 C CA . ALA A 1 209 ? -7.227 7.124 12.821 1.00 86.44 209 ALA A CA 1
ATOM 1453 C C . ALA A 1 209 ? -6.910 7.028 11.319 1.00 86.44 209 ALA A C 1
ATOM 1455 O O . ALA A 1 209 ? -6.000 7.715 10.843 1.00 86.44 209 ALA A O 1
ATOM 1456 N N . LEU A 1 210 ? -7.684 6.232 10.571 1.00 88.06 210 LEU A N 1
ATOM 1457 C CA . LEU A 1 210 ? -7.567 6.093 9.118 1.00 88.06 210 LEU A CA 1
ATOM 1458 C C . LEU A 1 210 ? -7.828 7.417 8.395 1.00 88.06 210 LEU A C 1
ATOM 1460 O O . LEU A 1 210 ? -6.965 7.857 7.636 1.00 88.06 210 LEU A O 1
ATOM 1464 N N . ASP A 1 211 ? -8.946 8.092 8.674 1.00 85.44 211 ASP A N 1
ATOM 1465 C CA . ASP A 1 211 ? -9.272 9.395 8.071 1.00 85.44 211 ASP A CA 1
ATOM 1466 C C . ASP A 1 211 ? -8.146 10.415 8.309 1.00 85.44 211 ASP A C 1
ATOM 1468 O O . ASP A 1 211 ? -7.618 11.029 7.377 1.00 85.44 211 ASP A O 1
ATOM 1472 N N . ARG A 1 212 ? -7.672 10.519 9.553 1.00 86.12 212 ARG A N 1
ATOM 1473 C CA . ARG A 1 212 ? -6.605 11.450 9.936 1.00 86.12 212 ARG A CA 1
ATOM 1474 C C . ARG A 1 212 ? -5.267 11.126 9.280 1.00 86.12 212 ARG A C 1
ATOM 1476 O O . ARG A 1 212 ? -4.519 12.046 8.953 1.00 86.12 212 ARG A O 1
ATOM 1483 N N . VAL A 1 213 ? -4.898 9.852 9.160 1.00 86.38 213 VAL A N 1
ATOM 1484 C CA . VAL A 1 213 ? -3.619 9.446 8.549 1.00 86.38 213 VAL A CA 1
ATOM 1485 C C . VAL A 1 213 ? -3.641 9.661 7.049 1.00 86.38 213 VAL A C 1
ATOM 1487 O O . VAL A 1 213 ? -2.669 10.184 6.502 1.00 86.38 213 VAL A O 1
ATOM 1490 N N . LEU A 1 214 ? -4.735 9.282 6.390 1.00 84.00 214 LEU A N 1
ATOM 1491 C CA . LEU A 1 214 ? -4.858 9.402 4.943 1.00 84.00 214 LEU A CA 1
ATOM 1492 C C . LEU A 1 214 ? -4.915 10.863 4.487 1.00 84.00 214 LEU A C 1
ATOM 1494 O O . LEU A 1 214 ? -4.434 11.178 3.406 1.00 84.00 214 LEU A O 1
ATOM 1498 N N . THR A 1 215 ? -5.386 11.764 5.350 1.00 80.44 215 THR A N 1
ATOM 1499 C CA . THR A 1 215 ? -5.422 13.215 5.110 1.00 80.44 215 THR A CA 1
ATOM 1500 C C . THR A 1 215 ? -4.230 13.975 5.705 1.00 80.44 215 THR A C 1
ATOM 1502 O O . THR A 1 215 ? -4.236 15.205 5.757 1.00 80.44 215 THR A O 1
ATOM 1505 N N . THR A 1 216 ? -3.184 13.287 6.179 1.00 79.81 216 THR A N 1
ATOM 1506 C CA . THR A 1 216 ? -1.961 13.942 6.673 1.00 79.81 216 THR A CA 1
ATOM 1507 C C . THR A 1 216 ? -0.977 14.197 5.528 1.00 79.81 216 THR A C 1
ATOM 1509 O O . THR A 1 216 ? -0.739 13.323 4.698 1.00 79.81 216 THR A O 1
ATOM 1512 N N . ARG A 1 217 ? -0.328 15.374 5.525 1.00 77.44 217 ARG A N 1
ATOM 1513 C CA . ARG A 1 217 ? 0.796 15.672 4.616 1.00 77.44 217 ARG A CA 1
ATOM 1514 C C . ARG A 1 217 ? 1.896 14.627 4.748 1.00 77.44 217 ARG A C 1
ATOM 1516 O O . ARG A 1 217 ? 2.379 14.371 5.853 1.00 77.44 217 ARG A O 1
ATOM 1523 N N . ARG A 1 218 ? 2.329 14.095 3.612 1.00 79.25 218 ARG A N 1
ATOM 1524 C CA . ARG A 1 218 ? 3.421 13.129 3.528 1.00 79.25 218 ARG A CA 1
ATOM 1525 C C . ARG A 1 218 ? 4.659 13.784 2.924 1.00 79.25 218 ARG A C 1
ATOM 1527 O O . ARG A 1 218 ? 4.643 14.933 2.480 1.00 79.25 218 ARG A O 1
ATOM 1534 N N . TRP A 1 219 ? 5.758 13.056 2.998 1.00 79.25 219 TRP A N 1
ATOM 1535 C CA . TRP A 1 219 ? 7.006 13.394 2.335 1.00 79.25 219 TRP A CA 1
ATOM 1536 C C . TRP A 1 219 ? 7.418 12.269 1.392 1.00 79.25 219 TRP A C 1
ATOM 1538 O O . TRP A 1 219 ? 7.022 11.113 1.558 1.00 79.25 219 TRP A O 1
ATOM 1548 N N . SER A 1 220 ? 8.233 12.624 0.412 1.00 78.19 220 SER A N 1
ATOM 1549 C CA . SER A 1 220 ? 8.782 11.728 -0.599 1.00 78.19 220 SER A CA 1
ATOM 1550 C C . SER A 1 220 ? 10.314 11.796 -0.580 1.00 78.19 220 SER A C 1
ATOM 1552 O O . SER A 1 220 ? 10.893 12.738 -0.032 1.00 78.19 220 SER A O 1
ATOM 1554 N N . THR A 1 221 ? 10.979 10.788 -1.144 1.00 71.19 221 THR A N 1
ATOM 1555 C CA . THR A 1 221 ? 12.447 10.654 -1.143 1.00 71.19 221 THR A CA 1
ATOM 1556 C C . THR A 1 221 ? 13.022 10.525 -2.544 1.00 71.19 221 THR A C 1
ATOM 1558 O O . THR A 1 221 ? 12.445 9.839 -3.380 1.00 71.19 221 THR A O 1
ATOM 1561 N N . THR A 1 222 ? 14.189 11.101 -2.824 1.00 67.44 222 THR A N 1
ATOM 1562 C CA . THR A 1 222 ? 14.873 10.880 -4.108 1.00 67.44 222 THR A CA 1
ATOM 1563 C C . THR A 1 222 ? 15.676 9.587 -4.022 1.00 67.44 222 THR A C 1
ATOM 1565 O O . THR A 1 222 ? 16.003 9.118 -2.931 1.00 67.44 222 THR A O 1
ATOM 1568 N N . ALA A 1 223 ? 16.119 9.074 -5.171 1.00 62.06 223 ALA A N 1
ATOM 1569 C CA . ALA A 1 223 ? 17.140 8.028 -5.224 1.00 62.06 223 ALA A CA 1
ATOM 1570 C C . ALA A 1 223 ? 18.439 8.402 -4.470 1.00 62.06 223 ALA A C 1
ATOM 1572 O O . ALA A 1 223 ? 19.161 7.522 -4.013 1.00 62.06 223 ALA A O 1
ATOM 1573 N N . THR A 1 224 ? 18.732 9.699 -4.303 1.00 65.38 224 THR A N 1
ATOM 1574 C CA . THR A 1 224 ? 19.884 10.208 -3.535 1.00 65.38 224 THR A CA 1
ATOM 1575 C C . THR A 1 224 ? 19.604 10.373 -2.037 1.00 65.38 224 THR A C 1
ATOM 1577 O O . THR A 1 224 ? 20.477 10.834 -1.307 1.00 65.38 224 THR A O 1
ATOM 1580 N N . GLY A 1 225 ? 18.401 10.025 -1.567 1.00 64.44 225 GLY A N 1
ATOM 1581 C CA . GLY A 1 225 ? 18.005 10.115 -0.160 1.00 64.44 225 GLY A CA 1
ATOM 1582 C C . GLY A 1 225 ? 17.556 11.506 0.299 1.00 64.44 225 GLY A C 1
ATOM 1583 O O . GLY A 1 225 ? 17.325 11.708 1.488 1.00 64.44 225 GLY A O 1
ATOM 1584 N N . THR A 1 226 ? 17.408 12.470 -0.612 1.00 71.06 226 THR A N 1
ATOM 1585 C CA . THR A 1 226 ? 16.851 13.787 -0.286 1.00 71.06 226 THR A CA 1
ATOM 1586 C C . THR A 1 226 ? 15.365 13.647 0.012 1.00 71.06 226 THR A C 1
ATOM 1588 O O . THR A 1 226 ? 14.632 13.073 -0.790 1.00 71.06 226 THR A O 1
ATOM 1591 N N . VAL A 1 227 ? 14.920 14.191 1.142 1.00 74.19 227 VAL A N 1
ATOM 1592 C CA . VAL A 1 227 ? 13.516 14.172 1.560 1.00 74.19 227 VAL A CA 1
ATOM 1593 C C . VAL A 1 227 ? 12.873 15.519 1.233 1.00 74.19 227 VAL A C 1
ATOM 1595 O O . VAL A 1 227 ? 13.412 16.561 1.613 1.00 74.19 227 VAL A O 1
ATOM 1598 N N . TRP A 1 228 ? 11.713 15.520 0.578 1.00 71.44 228 TRP A N 1
ATOM 1599 C CA . TRP A 1 228 ? 10.887 16.724 0.428 1.00 71.44 228 TRP A CA 1
ATOM 1600 C C . TRP A 1 228 ? 9.473 16.488 0.939 1.00 71.44 228 TRP A C 1
ATOM 1602 O O . TRP A 1 228 ? 8.915 15.399 0.797 1.00 71.44 228 TRP A O 1
ATOM 1612 N N . ALA A 1 229 ? 8.902 17.516 1.558 1.00 67.06 229 ALA A N 1
ATOM 1613 C CA . ALA A 1 229 ? 7.517 17.493 2.006 1.00 67.06 229 ALA A CA 1
ATOM 1614 C C . ALA A 1 229 ? 6.588 17.878 0.853 1.00 67.06 229 ALA A C 1
ATOM 1616 O O . ALA A 1 229 ? 6.847 18.861 0.156 1.00 67.06 229 ALA A O 1
ATOM 1617 N N . ASP A 1 230 ? 5.498 17.133 0.681 1.00 65.19 230 ASP A N 1
ATOM 1618 C CA . ASP A 1 230 ? 4.482 17.490 -0.299 1.00 65.19 230 ASP A CA 1
ATOM 1619 C C . ASP A 1 230 ? 3.736 18.769 0.146 1.00 65.19 230 ASP A C 1
ATOM 1621 O O . ASP A 1 230 ? 3.454 18.993 1.333 1.00 65.19 230 ASP A O 1
ATOM 1625 N N . GLU A 1 231 ? 3.444 19.652 -0.813 1.00 54.75 231 GLU A N 1
ATOM 1626 C CA . GLU A 1 231 ? 2.956 21.014 -0.543 1.00 54.75 231 GLU A CA 1
ATOM 1627 C C . GLU A 1 231 ? 1.522 21.065 -0.011 1.00 54.75 231 GLU A C 1
ATOM 1629 O O . GLU A 1 231 ? 1.156 22.021 0.679 1.00 54.75 231 GLU A O 1
ATOM 1634 N N . THR A 1 232 ? 0.715 20.038 -0.275 1.00 54.69 232 THR A N 1
ATOM 1635 C CA . THR A 1 232 ? -0.642 19.896 0.259 1.00 54.69 232 THR A CA 1
ATOM 1636 C C . THR A 1 232 ? -0.845 18.496 0.828 1.00 54.69 232 THR A C 1
ATOM 1638 O O . THR A 1 232 ? -0.158 17.543 0.466 1.00 54.69 232 THR A O 1
ATOM 1641 N N . ALA A 1 233 ? -1.780 18.361 1.773 1.00 50.47 233 ALA A N 1
ATOM 1642 C CA . ALA A 1 233 ? -2.072 17.068 2.397 1.00 50.47 233 ALA A CA 1
ATOM 1643 C C . ALA A 1 233 ? -2.641 16.043 1.405 1.00 50.47 233 ALA A C 1
ATOM 1645 O O . ALA A 1 233 ? -2.527 14.841 1.610 1.00 50.47 233 ALA A O 1
ATOM 1646 N N . THR A 1 234 ? -3.193 16.560 0.311 1.00 47.16 234 THR A N 1
ATOM 1647 C CA . THR A 1 234 ? -3.814 15.844 -0.796 1.00 47.16 234 THR A CA 1
ATOM 1648 C C . THR A 1 234 ? -3.032 16.038 -2.093 1.00 47.16 234 THR A C 1
ATOM 1650 O O . THR A 1 234 ? -3.607 15.909 -3.170 1.00 47.16 234 THR A O 1
ATOM 1653 N N . ALA A 1 235 ? -1.738 16.381 -2.021 1.00 44.88 235 ALA A N 1
ATOM 1654 C CA . ALA A 1 235 ? -0.865 16.541 -3.183 1.00 44.88 235 ALA A CA 1
ATOM 1655 C C . ALA A 1 235 ? -0.606 15.177 -3.851 1.00 44.88 235 ALA A C 1
ATOM 1657 O O . ALA A 1 235 ? 0.466 14.602 -3.730 1.00 44.88 235 ALA A O 1
ATOM 1658 N N . VAL A 1 236 ? -1.637 14.655 -4.517 1.00 52.97 236 VAL A N 1
ATOM 1659 C CA . VAL A 1 236 ? -1.665 13.851 -5.747 1.00 52.97 236 VAL A CA 1
ATOM 1660 C C . VAL A 1 236 ? -0.656 12.699 -5.847 1.00 52.97 236 VAL A C 1
ATOM 1662 O O . VAL A 1 236 ? -0.207 12.356 -6.936 1.00 52.97 236 VAL A O 1
ATOM 1665 N N . ARG A 1 237 ? -0.245 12.078 -4.740 1.00 61.44 237 ARG A N 1
ATOM 1666 C CA . ARG A 1 237 ? 0.839 11.091 -4.811 1.00 61.44 237 ARG A CA 1
ATOM 1667 C C . ARG A 1 237 ? 0.567 9.771 -4.110 1.00 61.44 237 ARG A C 1
ATOM 1669 O O . ARG A 1 237 ? 0.836 8.750 -4.730 1.00 61.44 237 ARG A O 1
ATOM 1676 N N . PRO A 1 238 ? -0.056 9.718 -2.935 1.00 67.12 238 PRO A N 1
ATOM 1677 C CA . PRO A 1 238 ? -0.430 8.432 -2.364 1.00 67.12 238 PRO A CA 1
ATOM 1678 C C . PRO A 1 238 ? -1.922 8.192 -2.540 1.00 67.12 238 PRO A C 1
ATOM 1680 O O . PRO A 1 238 ? -2.749 9.016 -2.174 1.00 67.12 238 PRO A O 1
ATOM 1683 N N . ALA A 1 239 ? -2.242 7.024 -3.070 1.00 79.00 239 ALA A N 1
ATOM 1684 C CA . ALA A 1 239 ? -3.589 6.537 -3.302 1.00 79.00 239 ALA A CA 1
ATOM 1685 C C . ALA A 1 239 ? -3.804 5.294 -2.432 1.00 79.00 239 ALA A C 1
ATOM 1687 O O . ALA A 1 239 ? -4.053 4.193 -2.924 1.00 79.00 239 ALA A O 1
ATOM 1688 N N . HIS A 1 240 ? -3.577 5.452 -1.125 1.00 88.06 240 HIS A N 1
ATOM 1689 C CA . HIS A 1 240 ? -3.610 4.313 -0.218 1.00 88.06 240 HIS A CA 1
ATOM 1690 C C . HIS A 1 240 ? -5.006 3.715 -0.163 1.00 88.06 240 HIS A C 1
ATOM 1692 O O . HIS A 1 240 ? -5.996 4.427 -0.009 1.00 88.06 240 HIS A O 1
ATOM 1698 N N . VAL A 1 241 ? -5.041 2.391 -0.194 1.00 91.19 241 VAL A N 1
ATOM 1699 C CA . VAL A 1 241 ? -6.180 1.601 0.254 1.00 91.19 241 VAL A CA 1
ATOM 1700 C C . VAL A 1 241 ? -5.722 0.876 1.503 1.00 91.19 241 VAL A C 1
ATOM 1702 O O . VAL A 1 241 ? -4.699 0.185 1.482 1.00 91.19 241 VAL A O 1
ATOM 1705 N N . VAL A 1 242 ? -6.452 1.077 2.593 1.00 91.94 242 VAL A N 1
ATOM 1706 C CA . VAL A 1 242 ? -6.170 0.457 3.883 1.00 91.94 242 VAL A CA 1
ATOM 1707 C C . VAL A 1 242 ? -7.454 -0.142 4.416 1.00 91.94 242 VAL A C 1
ATOM 1709 O O . VAL A 1 242 ? -8.514 0.475 4.362 1.00 91.94 242 VAL A O 1
ATOM 1712 N N . VAL A 1 243 ? -7.349 -1.343 4.955 1.00 91.31 243 VAL A N 1
ATOM 1713 C CA . VAL A 1 243 ? -8.437 -1.995 5.665 1.00 91.31 243 VAL A CA 1
ATOM 1714 C C . VAL A 1 243 ? -7.898 -2.468 7.003 1.00 91.31 243 VAL A C 1
ATOM 1716 O O . VAL A 1 243 ? -6.734 -2.868 7.115 1.00 91.31 243 VAL A O 1
ATOM 1719 N N . GLY A 1 244 ? -8.734 -2.398 8.028 1.00 88.94 244 GLY A N 1
ATOM 1720 C CA . GLY A 1 244 ? -8.401 -2.909 9.340 1.00 88.94 244 GLY A CA 1
ATOM 1721 C C . GLY A 1 244 ? -9.565 -3.604 10.021 1.00 88.94 244 GLY A C 1
ATOM 1722 O O . GLY A 1 244 ? -10.732 -3.353 9.715 1.00 88.94 244 GLY A O 1
ATOM 1723 N N . ARG A 1 245 ? -9.208 -4.479 10.958 1.00 87.44 245 ARG A N 1
ATOM 1724 C CA . ARG A 1 245 ? -10.124 -5.153 11.871 1.00 87.44 245 ARG A CA 1
ATOM 1725 C C . ARG A 1 245 ? -10.164 -4.386 13.187 1.00 87.44 245 ARG A C 1
ATOM 1727 O O . ARG A 1 245 ? -9.124 -4.102 13.778 1.00 87.44 245 ARG A O 1
ATOM 1734 N N . ALA A 1 246 ? -11.368 -4.070 13.628 1.00 84.50 246 ALA A N 1
ATOM 1735 C CA . ALA A 1 246 ? -11.674 -3.459 14.907 1.00 84.50 246 ALA A CA 1
ATOM 1736 C C . ALA A 1 246 ? -12.262 -4.495 15.881 1.00 84.50 246 ALA A C 1
ATOM 1738 O O . ALA A 1 246 ? -12.588 -5.622 15.502 1.00 84.50 246 ALA A O 1
ATOM 1739 N N . GLY A 1 247 ? -12.396 -4.112 17.151 1.00 81.12 247 GLY A N 1
ATOM 1740 C CA . GLY A 1 247 ? -13.025 -4.939 18.179 1.00 81.12 247 GLY A CA 1
ATOM 1741 C C . GLY A 1 247 ? -14.440 -5.383 17.789 1.00 81.12 247 GLY A C 1
ATOM 1742 O O . GLY A 1 247 ? -15.181 -4.640 17.143 1.00 81.12 247 GLY A O 1
ATOM 1743 N N . GLY A 1 248 ? -14.809 -6.606 18.183 1.00 76.56 248 GLY A N 1
ATOM 1744 C CA . GLY A 1 248 ? -16.077 -7.230 17.785 1.00 76.56 248 GLY A CA 1
ATOM 1745 C C . GLY A 1 248 ? -16.115 -7.689 16.323 1.00 76.56 248 GLY A C 1
ATOM 1746 O O . GLY A 1 248 ? -17.196 -7.741 15.748 1.00 76.56 248 GLY A O 1
ATOM 1747 N N . ASP A 1 249 ? -14.944 -7.957 15.729 1.00 75.25 249 ASP A N 1
ATOM 1748 C CA . ASP A 1 249 ? -14.745 -8.378 14.330 1.00 75.25 249 ASP A CA 1
ATOM 1749 C C . ASP A 1 249 ? -15.307 -7.403 13.280 1.00 75.25 249 ASP A C 1
ATOM 1751 O O . ASP A 1 249 ? -15.512 -7.749 12.118 1.00 75.25 249 ASP A O 1
ATOM 1755 N N . ALA A 1 250 ? -15.503 -6.141 13.666 1.00 85.88 250 ALA A N 1
ATOM 1756 C CA . ALA A 1 250 ? -15.899 -5.095 12.739 1.00 85.88 250 ALA A CA 1
ATOM 1757 C C . ALA A 1 250 ? -14.772 -4.800 11.735 1.00 85.88 250 ALA A C 1
ATOM 1759 O O . ALA A 1 250 ? -13.595 -4.725 12.091 1.00 85.88 250 ALA A O 1
ATOM 1760 N N . LEU A 1 251 ? -15.141 -4.572 10.477 1.00 89.38 251 LEU A N 1
ATOM 1761 C CA . LEU A 1 251 ? -14.212 -4.252 9.398 1.00 89.38 251 LEU A CA 1
ATOM 1762 C C . LEU A 1 251 ? -14.317 -2.771 9.038 1.00 89.38 251 LEU A C 1
ATOM 1764 O O . LEU A 1 251 ? -15.411 -2.237 8.858 1.00 89.38 251 LEU A O 1
ATOM 1768 N N . VAL A 1 252 ? -13.171 -2.106 8.908 1.00 90.44 252 VAL A N 1
ATOM 1769 C CA . VAL A 1 252 ? -13.084 -0.690 8.540 1.00 90.44 252 VAL A CA 1
ATOM 1770 C C . VAL A 1 252 ? -12.197 -0.554 7.313 1.00 90.44 252 VAL A C 1
ATOM 1772 O O . VAL A 1 252 ? -10.998 -0.810 7.374 1.00 90.44 252 VAL A O 1
ATOM 1775 N N . GLY A 1 253 ? -12.787 -0.146 6.191 1.00 90.50 253 GLY A N 1
ATOM 1776 C CA . GLY A 1 253 ? -12.068 0.179 4.962 1.00 90.50 253 GLY A CA 1
ATOM 1777 C C . GLY A 1 253 ? -11.941 1.687 4.776 1.00 90.50 253 GLY A C 1
ATOM 1778 O O . GLY A 1 253 ? -12.892 2.429 5.014 1.00 90.50 253 GLY A O 1
ATOM 1779 N N . ALA A 1 254 ? -10.782 2.138 4.309 1.00 89.75 254 ALA A N 1
ATOM 1780 C CA . ALA A 1 254 ? -10.535 3.524 3.952 1.00 89.75 254 ALA A CA 1
ATOM 1781 C C . ALA A 1 254 ? -9.693 3.612 2.677 1.00 89.75 254 ALA A C 1
ATOM 1783 O O . ALA A 1 254 ? -8.790 2.806 2.434 1.00 89.75 254 ALA A O 1
ATOM 1784 N N . ALA A 1 255 ? -9.988 4.618 1.864 1.00 86.69 255 ALA A N 1
ATOM 1785 C CA . ALA A 1 255 ? -9.240 4.925 0.660 1.00 86.69 255 ALA A CA 1
ATOM 1786 C C . ALA A 1 255 ? -8.883 6.412 0.642 1.00 86.69 255 ALA A C 1
ATOM 1788 O O . ALA A 1 255 ? -9.631 7.237 1.169 1.00 86.69 255 ALA A O 1
ATOM 1789 N N . ASP A 1 256 ? -7.732 6.746 0.066 1.00 80.12 256 ASP A N 1
ATOM 1790 C CA . ASP A 1 256 ? -7.284 8.133 -0.035 1.00 80.12 256 ASP A CA 1
ATOM 1791 C C . ASP A 1 256 ? -8.274 8.960 -0.888 1.00 80.12 256 ASP A C 1
ATOM 1793 O O . ASP A 1 256 ? -8.564 8.579 -2.031 1.00 80.12 256 ASP A O 1
ATOM 1797 N N . PRO A 1 257 ? -8.807 10.084 -0.369 1.00 69.50 257 PRO A N 1
ATOM 1798 C CA . PRO A 1 257 ? -9.837 10.858 -1.061 1.00 69.50 257 PRO A CA 1
ATOM 1799 C C . PRO A 1 257 ? -9.322 11.568 -2.323 1.00 69.50 257 PRO A C 1
ATOM 1801 O O . PRO A 1 257 ? -10.125 11.996 -3.151 1.00 69.50 257 PRO A O 1
ATOM 1804 N N . GLY A 1 258 ? -8.001 11.694 -2.500 1.00 64.56 258 GLY A N 1
ATOM 1805 C CA . GLY A 1 258 ? -7.400 12.488 -3.576 1.00 64.56 258 GLY A CA 1
ATOM 1806 C C . GLY A 1 258 ? -7.535 11.924 -4.996 1.00 64.56 258 GLY A C 1
ATOM 1807 O O . GLY A 1 258 ? -7.184 12.625 -5.942 1.00 64.56 258 GLY A O 1
ATOM 1808 N N . ILE A 1 259 ? -8.012 10.683 -5.168 1.00 63.94 259 ILE A N 1
ATOM 1809 C CA . ILE A 1 259 ? -8.028 9.992 -6.476 1.00 63.94 259 ILE A CA 1
ATOM 1810 C C . ILE A 1 259 ? -9.369 9.328 -6.839 1.00 63.94 259 ILE A C 1
ATOM 1812 O O . ILE A 1 259 ? -9.421 8.482 -7.730 1.00 63.94 259 ILE A O 1
ATOM 1816 N N . GLY A 1 260 ? -10.461 9.678 -6.150 1.00 67.25 260 GLY A N 1
ATOM 1817 C CA . GLY A 1 260 ? -11.788 9.102 -6.417 1.00 67.25 260 GLY A CA 1
ATOM 1818 C C . GLY A 1 260 ? -11.939 7.627 -6.021 1.00 67.25 260 GLY A C 1
ATOM 1819 O O . GLY A 1 260 ? -12.888 6.971 -6.445 1.00 67.25 260 GLY A O 1
ATOM 1820 N N . ALA A 1 261 ? -11.019 7.094 -5.213 1.00 74.50 261 ALA A N 1
ATOM 1821 C CA . ALA A 1 261 ? -11.148 5.767 -4.626 1.00 74.50 261 ALA A CA 1
ATOM 1822 C C . ALA A 1 261 ? -12.270 5.740 -3.571 1.00 74.50 261 ALA A C 1
ATOM 1824 O O . ALA A 1 261 ? -12.650 6.765 -3.007 1.00 74.50 261 ALA A O 1
ATOM 1825 N N . THR A 1 262 ? -12.841 4.566 -3.310 1.00 82.44 262 THR A N 1
ATOM 1826 C CA . THR A 1 262 ? -13.948 4.401 -2.358 1.00 82.44 262 THR A CA 1
ATOM 1827 C C . THR A 1 262 ? -13.816 3.067 -1.637 1.00 82.44 262 THR A C 1
ATOM 1829 O O . THR A 1 262 ? -13.437 2.067 -2.241 1.00 82.44 262 THR A O 1
ATOM 1832 N N . ALA A 1 263 ? -14.146 3.059 -0.346 1.00 85.38 263 ALA A N 1
ATOM 1833 C CA . ALA A 1 263 ? -14.349 1.841 0.425 1.00 85.38 263 ALA A CA 1
ATOM 1834 C C . ALA A 1 263 ? -15.848 1.521 0.485 1.00 85.38 263 ALA A C 1
ATOM 1836 O O . ALA A 1 263 ? -16.668 2.410 0.725 1.00 85.38 263 ALA A O 1
ATOM 1837 N N . VAL A 1 264 ? -16.200 0.255 0.263 1.00 85.50 264 VAL A N 1
ATOM 1838 C CA . VAL A 1 264 ? -17.585 -0.231 0.266 1.00 85.50 264 VAL A CA 1
ATOM 1839 C C . VAL A 1 264 ? -17.663 -1.445 1.186 1.00 85.50 264 VAL A C 1
ATOM 1841 O O . VAL A 1 264 ? -16.864 -2.367 1.044 1.00 85.50 264 VAL A O 1
ATOM 1844 N N . GLY A 1 265 ? -18.602 -1.422 2.132 1.00 82.56 265 GLY A N 1
ATOM 1845 C CA . GLY A 1 265 ? -18.987 -2.595 2.920 1.00 82.56 265 GLY A CA 1
ATOM 1846 C C . GLY A 1 265 ? -20.126 -3.349 2.233 1.00 82.56 265 GLY A C 1
ATOM 1847 O O . GLY A 1 265 ? -20.944 -2.717 1.556 1.00 82.56 265 GLY A O 1
ATOM 1848 N N . VAL A 1 266 ? -20.157 -4.670 2.404 1.00 76.44 266 VAL A N 1
ATOM 1849 C CA . VAL A 1 266 ? -21.181 -5.580 1.861 1.00 76.44 266 VAL A CA 1
ATOM 1850 C C . VAL A 1 266 ? -22.038 -6.116 2.997 1.00 76.44 266 VAL A C 1
ATOM 1852 O O . VAL A 1 266 ? -21.457 -6.384 4.071 1.00 76.44 266 VAL A O 1
#

Radius of gyration: 19.34 Å; Cα contacts (8 Å, |Δi|>4): 465; chains: 1; bounding box: 51×42×63 Å